Protein AF-A0A7V5PMQ4-F1 (afdb_monomer_lite)

Radius of gyration: 27.02 Å; chains: 1; bounding box: 44×79×85 Å

Organism: Caldithrix abyssi (NCBI:txid187145)

Secondary structure (DSSP, 8-state):
-------------------------B---HHHHHHTS---HHHHSTTTTT---TTS--SPPHHHHTTTS-TTTS-HHHHBS-TTS---PPP--SS-TT--HHHHHHTT--HHHHSTTGGG-SSSSTT--PPPHHHHHTTPPPPSSHHHHTTTS-TTS--S-TT--TTHHHHHHHHHHH-HHHHHTTS-HHHHHHHHSSS-SS-SS--TTHHHHHHHHHHHT-S-GGGT---

pLDDT: mean 77.08, std 16.03, range [37.25, 95.69]

Structure (mmCIF, N/CA/C/O backbone):
data_AF-A0A7V5PMQ4-F1
#
_entry.id   AF-A0A7V5PMQ4-F1
#
loop_
_atom_site.group_PDB
_atom_site.id
_atom_site.type_symbol
_atom_site.label_atom_id
_atom_site.label_alt_id
_atom_site.label_comp_id
_atom_site.label_asym_id
_atom_site.label_entity_id
_atom_site.label_seq_id
_atom_site.pdbx_PDB_ins_code
_atom_site.Cartn_x
_atom_site.Cartn_y
_atom_site.Cartn_z
_atom_site.occupancy
_atom_site.B_iso_or_equiv
_atom_site.auth_seq_id
_atom_site.auth_comp_id
_atom_site.auth_asym_id
_atom_site.auth_atom_id
_atom_site.pdbx_PDB_model_num
ATOM 1 N N . MET A 1 1 ? -20.920 -66.724 -26.598 1.00 39.22 1 MET A N 1
ATOM 2 C CA . MET A 1 1 ? -19.820 -65.800 -26.956 1.00 39.22 1 MET A CA 1
ATOM 3 C C . MET A 1 1 ? -20.157 -64.438 -26.374 1.00 39.22 1 MET A C 1
ATOM 5 O O . MET A 1 1 ? -21.309 -64.042 -26.438 1.00 39.22 1 MET A O 1
ATOM 9 N N . LYS A 1 2 ? -19.192 -63.836 -25.676 1.00 38.94 2 LYS A N 1
ATOM 10 C CA . LYS A 1 2 ? -19.349 -62.711 -24.744 1.00 38.94 2 LYS A CA 1
ATOM 11 C C . LYS A 1 2 ? -19.496 -61.387 -25.505 1.00 38.94 2 LYS A C 1
ATOM 13 O O . LYS A 1 2 ? -18.645 -61.100 -26.338 1.00 38.94 2 LYS A O 1
ATOM 18 N N . THR A 1 3 ? -20.481 -60.563 -25.164 1.00 37.25 3 THR A N 1
ATOM 19 C CA . THR A 1 3 ? -20.485 -59.128 -25.497 1.00 37.25 3 THR A CA 1
ATOM 20 C C . THR A 1 3 ? -20.607 -58.348 -24.198 1.00 37.25 3 THR A C 1
ATOM 22 O O . THR A 1 3 ? -21.656 -58.322 -23.560 1.00 37.25 3 THR A O 1
ATOM 25 N N . LEU A 1 4 ? -19.468 -57.812 -23.770 1.00 40.16 4 LEU A N 1
ATOM 26 C CA . LEU A 1 4 ? -19.279 -56.997 -22.580 1.00 40.16 4 LEU A CA 1
ATOM 27 C C . LEU A 1 4 ? -19.671 -55.559 -22.959 1.00 40.16 4 LEU A C 1
ATOM 29 O O . LEU A 1 4 ? -18.959 -54.921 -23.732 1.00 40.16 4 LEU A O 1
ATOM 33 N N . SER A 1 5 ? -20.815 -55.069 -22.481 1.00 39.09 5 SER A N 1
ATOM 34 C CA . SER A 1 5 ? -21.189 -53.657 -22.630 1.00 39.09 5 SER A CA 1
ATOM 35 C C . SER A 1 5 ? -20.330 -52.817 -21.690 1.00 39.09 5 SER A C 1
ATOM 37 O O . SER A 1 5 ? -20.457 -52.910 -20.470 1.00 39.09 5 SER A O 1
ATOM 39 N N . ILE A 1 6 ? -19.429 -52.024 -22.262 1.00 42.94 6 ILE A N 1
ATOM 40 C CA . ILE A 1 6 ? -18.572 -51.090 -21.536 1.00 42.94 6 ILE A CA 1
ATOM 41 C C . ILE A 1 6 ? -19.414 -49.847 -21.218 1.00 42.94 6 ILE A C 1
ATOM 43 O O . ILE A 1 6 ? -19.730 -49.063 -22.109 1.00 42.94 6 ILE A O 1
ATOM 47 N N . LEU A 1 7 ? -19.791 -49.677 -19.947 1.00 44.84 7 LEU A N 1
ATOM 48 C CA . LEU A 1 7 ? -20.212 -48.383 -19.409 1.00 44.84 7 LEU A CA 1
ATOM 49 C C . LEU A 1 7 ? -18.974 -47.478 -19.334 1.00 44.84 7 LEU A C 1
ATOM 51 O O . LEU A 1 7 ? -18.172 -47.597 -18.411 1.00 44.84 7 LEU A O 1
ATOM 55 N N . THR A 1 8 ? -18.813 -46.556 -20.278 1.00 42.50 8 THR A N 1
ATOM 56 C CA . THR A 1 8 ? -17.930 -45.398 -20.094 1.00 42.50 8 THR A CA 1
ATOM 57 C C . THR A 1 8 ? -18.719 -44.309 -19.376 1.00 42.50 8 THR A C 1
ATOM 59 O O . THR A 1 8 ? -19.412 -43.511 -20.005 1.00 42.50 8 THR A O 1
ATOM 62 N N . ALA A 1 9 ? -18.655 -44.302 -18.044 1.00 44.12 9 ALA A N 1
ATOM 63 C CA . ALA A 1 9 ? -19.096 -43.164 -17.250 1.00 44.12 9 ALA A CA 1
ATOM 64 C C . ALA A 1 9 ? -18.122 -42.001 -17.500 1.00 44.12 9 ALA A C 1
ATOM 66 O O . ALA A 1 9 ? -16.983 -42.027 -17.035 1.00 44.12 9 ALA A O 1
ATOM 67 N N . LEU A 1 10 ? -18.555 -41.007 -18.279 1.00 42.50 10 LEU A N 1
ATOM 68 C CA . LEU A 1 10 ? -17.859 -39.731 -18.422 1.00 42.50 10 LEU A CA 1
ATOM 69 C C . LEU A 1 10 ? -17.947 -38.998 -17.073 1.00 42.50 10 LEU A C 1
ATOM 71 O O . LEU A 1 10 ? -18.935 -38.330 -16.776 1.00 42.50 10 LEU A O 1
ATOM 75 N N . PHE A 1 11 ? -16.931 -39.153 -16.228 1.00 44.25 11 PHE A N 1
ATOM 76 C CA . PHE A 1 11 ? -16.740 -38.291 -15.065 1.00 44.25 11 PHE A CA 1
ATOM 77 C C . PHE A 1 11 ? -16.210 -36.946 -15.573 1.00 44.25 11 PHE A C 1
ATOM 79 O O . PHE A 1 11 ? -15.007 -36.736 -15.698 1.00 44.25 11 PHE A O 1
ATOM 86 N N . VA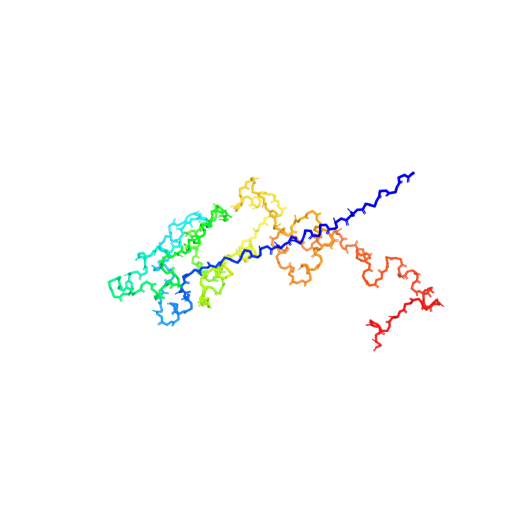L A 1 12 ? -17.121 -36.039 -15.928 1.00 43.12 12 VAL A N 1
ATOM 87 C CA . VAL A 1 12 ? -16.786 -34.626 -16.127 1.00 43.12 12 VAL A CA 1
ATOM 88 C C . VAL A 1 12 ? -16.574 -34.041 -14.736 1.00 43.12 12 VAL A C 1
ATOM 90 O O . VAL A 1 12 ? -17.515 -33.608 -14.073 1.00 43.12 12 VAL A O 1
ATOM 93 N N . THR A 1 13 ? -15.337 -34.088 -14.249 1.00 48.97 13 THR A N 1
ATOM 94 C CA . THR A 1 13 ? -14.935 -33.329 -13.067 1.00 48.97 13 THR A CA 1
ATOM 95 C C . THR A 1 13 ? -14.924 -31.857 -13.453 1.00 48.97 13 THR A C 1
ATOM 97 O O . THR A 1 13 ? -13.938 -31.347 -13.982 1.00 48.97 13 THR A O 1
ATOM 100 N N . VAL A 1 14 ? -16.049 -31.181 -13.232 1.00 47.12 14 VAL A N 1
ATOM 101 C CA . VAL A 1 14 ? -16.105 -29.722 -13.218 1.00 47.12 14 VAL A CA 1
ATOM 102 C C . VAL A 1 14 ? -15.235 -29.277 -12.044 1.00 47.12 14 VAL A C 1
ATOM 104 O O . VAL A 1 14 ? -15.649 -29.361 -10.890 1.00 47.12 14 VAL A O 1
ATOM 107 N N . LEU A 1 15 ? -14.000 -28.860 -12.331 1.00 45.78 15 LEU A N 1
ATOM 108 C CA . LEU A 1 15 ? -13.212 -28.055 -11.404 1.00 45.78 15 LEU A CA 1
ATOM 109 C C . LEU A 1 15 ? -13.955 -26.725 -11.250 1.00 45.78 15 LEU A C 1
ATOM 111 O O . LEU A 1 15 ? -13.802 -25.810 -12.055 1.00 45.78 15 LEU A O 1
ATOM 115 N N . LEU A 1 16 ? -14.814 -26.647 -10.235 1.00 42.53 16 LEU A N 1
ATOM 116 C CA . LEU A 1 16 ? -15.275 -25.379 -9.691 1.00 42.53 16 LEU A CA 1
ATOM 117 C C . LEU A 1 16 ? -14.021 -24.658 -9.199 1.00 42.53 16 LEU A C 1
ATOM 119 O O . LEU A 1 16 ? -13.483 -24.995 -8.146 1.00 42.53 16 LEU A O 1
ATOM 123 N N . ALA A 1 17 ? -13.531 -23.707 -9.991 1.00 43.16 17 ALA A N 1
ATOM 124 C CA . ALA A 1 17 ? -12.614 -22.697 -9.500 1.00 43.16 17 ALA A CA 1
ATOM 125 C C . ALA A 1 17 ? -13.353 -21.969 -8.374 1.00 43.16 17 ALA A C 1
ATOM 127 O O . ALA A 1 17 ? -14.242 -21.152 -8.611 1.00 43.16 17 ALA A O 1
ATOM 128 N N . THR A 1 18 ? -13.066 -22.352 -7.135 1.00 39.81 18 THR A N 1
ATOM 129 C CA . THR A 1 18 ? -13.523 -21.625 -5.963 1.00 39.81 18 THR A CA 1
ATOM 130 C C . THR A 1 18 ? -12.880 -20.252 -6.043 1.00 39.81 18 THR A C 1
ATOM 132 O O . THR A 1 18 ? -11.688 -20.111 -5.780 1.00 39.81 18 THR A O 1
ATOM 135 N N . ASN A 1 19 ? -13.659 -19.252 -6.458 1.00 42.41 19 ASN A N 1
ATOM 136 C CA . ASN A 1 19 ? -13.326 -17.855 -6.232 1.00 42.41 19 ASN A CA 1
ATOM 137 C C . ASN A 1 19 ? -13.183 -17.686 -4.719 1.00 42.41 19 ASN A C 1
ATOM 139 O O . ASN A 1 19 ? -14.181 -17.616 -4.001 1.00 42.41 19 ASN A O 1
ATOM 143 N N . ILE A 1 20 ? -11.944 -17.698 -4.227 1.00 47.09 20 ILE A N 1
ATOM 144 C CA . ILE A 1 20 ? -11.633 -17.343 -2.847 1.00 47.09 20 ILE A CA 1
ATOM 145 C C . ILE A 1 20 ? -11.822 -15.831 -2.770 1.00 47.09 20 ILE A C 1
ATOM 147 O O . ILE A 1 20 ? -10.900 -15.048 -2.978 1.00 47.09 20 ILE A O 1
ATOM 151 N N . GLN A 1 21 ? -13.066 -15.417 -2.561 1.00 51.44 21 GLN A N 1
ATOM 152 C CA . GLN A 1 21 ? -13.375 -14.046 -2.216 1.00 51.44 21 GLN A CA 1
ATOM 153 C C . GLN A 1 21 ? -12.984 -13.875 -0.750 1.00 51.44 21 GLN A C 1
ATOM 155 O O . GLN A 1 21 ? -13.594 -14.490 0.124 1.00 51.44 21 GLN A O 1
ATOM 160 N N . TRP A 1 22 ? -11.952 -13.075 -0.488 1.00 56.00 22 TRP A N 1
ATOM 161 C CA . TRP A 1 22 ?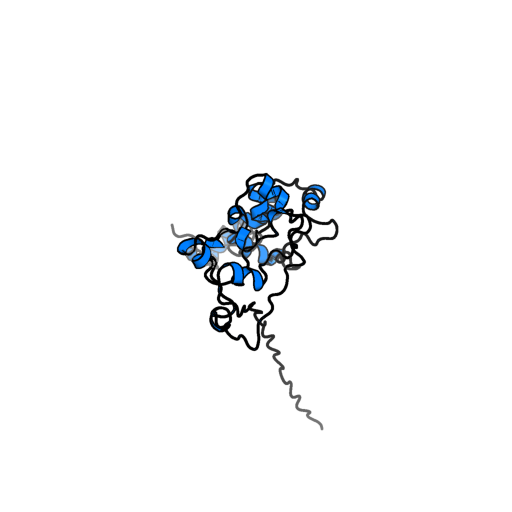 -11.569 -12.663 0.860 1.00 56.00 22 TRP A CA 1
ATOM 162 C C . TRP A 1 22 ? -12.731 -11.886 1.484 1.00 56.00 22 TRP A C 1
ATOM 164 O O . TRP A 1 22 ? -12.878 -10.682 1.279 1.00 56.00 22 TRP A O 1
ATOM 174 N N . LYS A 1 23 ? -13.627 -12.594 2.173 1.00 66.44 23 LYS A N 1
ATOM 175 C CA . LYS A 1 23 ? -14.782 -11.988 2.825 1.00 66.44 23 LYS A CA 1
ATOM 176 C C . LYS A 1 23 ? -14.359 -11.554 4.223 1.00 66.44 23 LYS A C 1
ATOM 178 O O . LYS A 1 23 ? -14.233 -12.395 5.102 1.00 66.44 23 LYS A O 1
ATOM 183 N N . SER A 1 24 ? -14.141 -10.257 4.411 1.00 77.12 24 SER A N 1
ATOM 184 C CA . SER A 1 24 ? -14.082 -9.678 5.753 1.00 77.12 24 SER A CA 1
ATOM 185 C C . SER A 1 24 ? -15.488 -9.656 6.359 1.00 77.12 24 SER A C 1
ATOM 187 O O . SER A 1 24 ? -16.464 -9.403 5.648 1.00 77.12 24 SER A O 1
ATOM 189 N N . ASP A 1 25 ? -15.593 -9.936 7.653 1.00 86.44 25 ASP A N 1
ATOM 190 C CA . ASP A 1 25 ? -16.794 -9.712 8.462 1.00 86.44 25 ASP A CA 1
ATOM 191 C C . ASP A 1 25 ? -16.821 -8.306 9.089 1.00 86.44 25 ASP A C 1
ATOM 193 O O . ASP A 1 25 ? -17.835 -7.922 9.672 1.00 86.44 25 ASP A O 1
ATOM 197 N N . LEU A 1 26 ? -15.725 -7.547 8.974 1.00 88.94 26 LEU A N 1
ATOM 198 C CA . LEU A 1 26 ? -15.567 -6.229 9.566 1.00 88.94 26 LEU A CA 1
ATOM 199 C C . LEU A 1 26 ? -16.302 -5.171 8.731 1.00 88.94 26 LEU A C 1
ATOM 201 O O . LEU A 1 26 ? -16.017 -4.935 7.554 1.00 88.94 26 LEU A O 1
ATOM 205 N N . LYS A 1 27 ? -17.236 -4.484 9.377 1.00 91.00 27 LYS A N 1
ATOM 206 C CA . LYS A 1 27 ? -17.996 -3.339 8.880 1.00 91.00 27 LYS A CA 1
ATOM 207 C C . LYS A 1 27 ? -17.189 -2.061 9.095 1.00 91.00 27 LYS A C 1
ATOM 209 O O . LYS A 1 27 ? -17.506 -1.247 9.954 1.00 91.00 27 LYS A O 1
ATOM 214 N N . PHE A 1 28 ? -16.143 -1.889 8.297 1.00 91.44 28 PHE A N 1
ATOM 215 C CA . PHE A 1 28 ? -15.315 -0.685 8.324 1.00 91.44 28 PHE A CA 1
ATOM 216 C C . PHE A 1 28 ? -15.286 0.007 6.959 1.00 91.44 28 PHE A C 1
ATOM 218 O O . PHE A 1 28 ? -15.059 -0.642 5.936 1.00 91.44 28 PHE A O 1
ATOM 225 N N . SER A 1 29 ? -15.474 1.330 6.968 1.00 93.06 29 SER A N 1
ATOM 226 C CA . SER A 1 29 ? -15.377 2.210 5.798 1.00 93.06 29 SER A CA 1
ATOM 227 C C . SER A 1 29 ? -14.258 3.226 6.021 1.00 93.06 29 SER A C 1
ATOM 229 O O . SER A 1 29 ? -14.374 4.082 6.899 1.00 93.06 29 SER A O 1
ATOM 231 N N . HIS A 1 30 ? -13.192 3.152 5.218 1.00 93.44 30 HIS A N 1
ATOM 232 C CA . HIS A 1 30 ? -12.148 4.184 5.204 1.00 93.44 30 HIS A CA 1
ATOM 233 C C . HIS A 1 30 ? -12.736 5.528 4.783 1.00 93.44 30 HIS A C 1
ATOM 235 O O . HIS A 1 30 ? -12.391 6.556 5.351 1.00 93.44 30 HIS A O 1
ATOM 241 N N . LYS A 1 31 ? -13.675 5.505 3.833 1.00 94.19 31 LYS A N 1
ATOM 242 C CA . LYS A 1 31 ? -14.356 6.701 3.346 1.00 94.19 31 LYS A CA 1
ATOM 243 C C . LYS A 1 31 ? -15.057 7.471 4.461 1.00 94.19 31 LYS A C 1
ATOM 245 O O . LYS A 1 31 ? -14.875 8.675 4.573 1.00 94.19 31 LYS A O 1
ATOM 250 N N . PHE A 1 32 ? -15.828 6.781 5.301 1.00 95.31 32 PHE A N 1
ATOM 251 C CA . PHE A 1 32 ? -16.525 7.416 6.420 1.00 95.31 32 PHE A CA 1
ATOM 252 C C . PHE A 1 32 ? -15.541 8.006 7.438 1.00 95.31 32 PHE A C 1
ATOM 254 O O . PHE A 1 32 ? -15.671 9.166 7.821 1.00 95.31 32 PHE A O 1
ATOM 261 N N . HIS A 1 33 ? -14.528 7.231 7.836 1.00 95.00 33 HIS A N 1
ATOM 262 C CA . HIS A 1 33 ? -13.565 7.676 8.845 1.00 95.00 33 HIS A CA 1
ATOM 263 C C . HIS A 1 33 ? -12.674 8.818 8.345 1.00 95.00 33 HIS A C 1
ATOM 265 O O . HIS A 1 33 ? -12.295 9.677 9.129 1.00 95.00 33 HIS A O 1
ATOM 271 N N . GLN A 1 34 ? -12.390 8.880 7.046 1.00 93.31 34 GLN A N 1
ATOM 272 C CA . GLN A 1 34 ? -11.578 9.949 6.476 1.00 93.31 34 GLN A CA 1
ATOM 273 C C . GLN A 1 34 ? -12.395 11.216 6.170 1.00 93.31 34 GLN A C 1
ATOM 275 O O . GLN A 1 34 ? -11.890 12.313 6.379 1.00 93.31 34 GLN A O 1
ATOM 280 N N . GLN A 1 35 ? -13.641 11.091 5.694 1.00 94.12 35 GLN A N 1
ATOM 281 C CA . GLN A 1 35 ? -14.425 12.236 5.194 1.00 94.12 35 GLN A CA 1
ATOM 282 C C . GLN A 1 35 ? -15.373 12.838 6.231 1.00 94.12 35 GLN A C 1
ATOM 284 O O . GLN A 1 35 ? -15.601 14.042 6.206 1.00 94.12 35 GLN A O 1
ATOM 289 N N . GLU A 1 36 ? -15.947 12.013 7.108 1.00 95.69 36 GLU A N 1
ATOM 290 C CA . GLU A 1 36 ? -16.957 12.456 8.080 1.00 95.69 36 GLU A CA 1
ATOM 291 C C . GLU A 1 36 ? -16.373 12.584 9.490 1.00 95.69 36 GLU A C 1
ATOM 293 O O . GLU A 1 36 ? -16.767 13.470 10.246 1.00 95.69 36 GLU A O 1
ATOM 298 N N . VAL A 1 37 ? -15.441 11.694 9.850 1.00 94.75 37 VAL A N 1
ATOM 299 C CA . VAL A 1 37 ? -14.749 11.717 11.154 1.00 94.75 37 VAL A CA 1
ATOM 300 C C . VAL A 1 37 ? -13.447 12.523 11.092 1.00 94.75 37 VAL A C 1
ATOM 302 O O . VAL A 1 37 ? -12.974 12.971 12.130 1.00 94.75 37 VAL A O 1
ATOM 305 N N . GLU A 1 38 ? -12.900 12.745 9.890 1.00 95.06 38 GLU A N 1
ATOM 306 C CA . GLU A 1 38 ? -11.621 13.441 9.664 1.00 95.06 38 GLU A CA 1
ATOM 307 C C . GLU A 1 38 ? -10.434 12.778 10.395 1.00 95.06 38 GLU A C 1
ATOM 309 O O . GLU A 1 38 ? -9.491 13.450 10.806 1.00 95.06 38 GLU A O 1
ATOM 314 N N . ALA A 1 39 ? -10.476 11.450 10.559 1.00 94.25 39 ALA A N 1
ATOM 315 C CA . ALA A 1 39 ? -9.410 10.689 11.203 1.00 94.25 39 ALA A CA 1
ATOM 316 C C . ALA A 1 39 ? -8.160 10.619 10.314 1.00 94.25 39 ALA A C 1
ATOM 318 O O . ALA A 1 39 ? -8.232 10.312 9.116 1.00 94.25 39 ALA A O 1
ATOM 319 N N . GLU A 1 40 ? -6.994 10.838 10.918 1.00 93.62 40 GLU A N 1
ATOM 320 C CA . GLU A 1 40 ? -5.714 10.730 10.225 1.00 93.62 40 GLU A CA 1
ATOM 321 C C . GLU A 1 40 ? -5.302 9.263 10.031 1.00 93.62 40 GLU A C 1
ATOM 323 O O . GLU A 1 40 ? -5.547 8.389 10.865 1.00 93.62 40 GLU A O 1
ATOM 328 N N . CYS A 1 41 ? -4.590 8.971 8.938 1.00 92.94 41 CYS A N 1
ATOM 329 C CA . CYS A 1 41 ? -4.192 7.596 8.600 1.00 92.94 41 CYS A CA 1
ATOM 330 C C . CYS A 1 41 ? -3.370 6.933 9.724 1.00 92.94 41 CYS A C 1
ATOM 332 O O . CYS A 1 41 ? -3.514 5.741 10.004 1.00 92.94 41 CYS A O 1
ATOM 334 N N . THR A 1 42 ? -2.501 7.712 10.371 1.00 92.69 42 THR A N 1
ATOM 335 C CA . THR A 1 42 ? -1.577 7.264 11.422 1.00 92.69 42 THR A CA 1
ATOM 336 C C . THR A 1 42 ? -2.244 7.058 12.777 1.00 92.69 42 THR A C 1
ATOM 338 O O . THR A 1 42 ? -1.650 6.405 13.632 1.00 92.69 42 THR A O 1
ATOM 341 N N . GLU A 1 43 ? -3.465 7.556 12.986 1.00 93.81 43 GLU A N 1
ATOM 342 C CA . GLU A 1 43 ? -4.224 7.293 14.215 1.00 93.81 43 GLU A CA 1
ATOM 343 C C . GLU A 1 43 ? -4.600 5.815 14.319 1.00 93.81 43 GLU A C 1
ATOM 345 O O . GLU A 1 43 ? -4.558 5.231 15.402 1.00 93.81 43 GLU A O 1
ATOM 350 N N . CYS A 1 44 ? -4.901 5.195 13.173 1.00 92.94 44 CYS A N 1
ATOM 351 C CA . CYS A 1 44 ? -5.174 3.766 13.081 1.00 92.94 44 CYS A CA 1
ATOM 352 C C . CYS A 1 44 ? -3.903 2.959 12.756 1.00 92.94 44 CYS A C 1
ATOM 354 O O . CYS A 1 44 ? -3.604 1.958 13.406 1.00 92.94 44 CYS A O 1
ATOM 356 N N . HIS A 1 45 ? -3.112 3.409 11.779 1.00 92.56 45 HIS A N 1
ATOM 357 C CA . HIS A 1 45 ? -1.901 2.722 11.315 1.00 92.56 45 HIS A CA 1
ATOM 358 C C . HIS A 1 45 ? -0.640 3.190 12.060 1.00 92.56 45 HIS A C 1
ATOM 360 O O . HIS A 1 45 ? 0.347 3.610 11.455 1.00 92.56 45 HIS A O 1
ATOM 366 N N . ALA A 1 46 ? -0.668 3.115 13.392 1.00 87.81 46 ALA A N 1
ATOM 367 C CA . ALA A 1 46 ? 0.308 3.769 14.269 1.00 87.81 46 ALA A CA 1
ATOM 368 C C . ALA A 1 46 ? 1.779 3.349 14.059 1.00 87.81 46 ALA A C 1
ATOM 370 O O . ALA A 1 46 ? 2.680 4.128 14.344 1.00 87.81 46 ALA A O 1
ATOM 371 N N . GLY A 1 47 ? 2.053 2.139 13.557 1.00 88.94 47 GLY A N 1
ATOM 372 C CA . GLY A 1 47 ? 3.425 1.645 13.353 1.00 88.94 47 GLY A CA 1
ATOM 373 C C . GLY A 1 47 ? 4.110 2.116 12.061 1.00 88.94 47 GLY A C 1
ATOM 374 O O . GLY A 1 47 ? 5.256 1.742 11.799 1.00 88.94 47 GLY A O 1
ATOM 375 N N . VAL A 1 48 ? 3.417 2.877 11.208 1.00 92.75 48 VAL A N 1
ATOM 376 C CA . VAL A 1 48 ? 3.876 3.161 9.837 1.00 92.75 48 VAL A CA 1
ATOM 377 C C . VAL A 1 48 ? 5.136 4.034 9.780 1.00 92.75 48 VAL A C 1
ATOM 379 O O . VAL A 1 48 ? 5.996 3.838 8.922 1.00 92.75 48 VAL A O 1
ATOM 382 N N . ASP A 1 49 ? 5.301 4.953 10.727 1.00 91.00 49 ASP A N 1
ATOM 383 C CA . ASP A 1 49 ? 6.419 5.900 10.801 1.00 91.00 49 ASP A CA 1
ATOM 384 C C . ASP A 1 49 ? 7.756 5.239 11.183 1.00 91.00 49 ASP A C 1
ATOM 386 O O . ASP A 1 49 ? 8.839 5.740 10.867 1.00 91.00 49 ASP A O 1
ATOM 390 N N . THR A 1 50 ? 7.693 4.082 11.836 1.00 93.12 50 THR A N 1
ATOM 391 C CA . THR A 1 50 ? 8.855 3.307 12.279 1.00 93.12 50 THR A CA 1
ATOM 392 C C . THR A 1 50 ? 9.108 2.072 11.420 1.00 93.12 50 THR A C 1
ATOM 394 O O . THR A 1 50 ? 10.222 1.535 11.455 1.00 93.12 50 THR A O 1
ATOM 397 N N . SER A 1 51 ? 8.133 1.671 10.601 1.00 93.81 51 SER A N 1
ATOM 398 C CA . SER A 1 51 ? 8.204 0.497 9.734 1.00 93.81 51 SER A CA 1
ATOM 399 C C . SER A 1 51 ? 9.323 0.573 8.695 1.00 93.81 51 SER A C 1
ATOM 401 O O . SER A 1 51 ? 9.549 1.575 7.998 1.00 93.81 51 SER A O 1
ATOM 403 N N . ARG A 1 52 ? 10.040 -0.544 8.574 1.00 92.00 52 ARG A N 1
ATOM 404 C CA . ARG A 1 52 ? 11.172 -0.706 7.652 1.00 92.00 52 ARG A CA 1
ATOM 405 C C . ARG A 1 52 ? 10.973 -1.821 6.637 1.00 92.00 52 ARG A C 1
ATOM 407 O O . ARG A 1 52 ? 11.871 -1.999 5.820 1.00 92.00 52 ARG A O 1
ATOM 414 N N . LEU A 1 53 ? 9.842 -2.523 6.693 1.00 88.44 53 LEU A N 1
ATOM 415 C CA . LEU A 1 53 ? 9.486 -3.599 5.776 1.00 88.44 53 LEU A CA 1
ATOM 416 C C . LEU A 1 53 ? 8.080 -3.350 5.212 1.00 88.44 53 LEU A C 1
ATOM 418 O O . LEU A 1 53 ? 7.178 -2.924 5.933 1.00 88.44 53 LEU A O 1
ATOM 422 N N . GLY A 1 54 ? 7.872 -3.658 3.929 1.00 85.94 54 GLY A N 1
ATOM 423 C CA . GLY A 1 54 ? 6.546 -3.617 3.300 1.00 85.94 54 GLY A CA 1
ATOM 424 C C . GLY A 1 54 ? 5.602 -4.706 3.817 1.00 85.94 54 GLY A C 1
ATOM 425 O O . GLY A 1 54 ? 4.395 -4.605 3.633 1.00 85.94 54 GLY A O 1
ATOM 426 N N . SER A 1 55 ? 6.157 -5.715 4.489 1.00 83.88 55 SER A N 1
ATOM 427 C CA . SER A 1 55 ? 5.455 -6.844 5.098 1.00 83.88 55 SER A CA 1
ATOM 428 C C . SER A 1 55 ? 5.252 -6.698 6.612 1.00 83.88 55 SER A C 1
ATOM 430 O O . SER A 1 55 ? 4.879 -7.673 7.266 1.00 83.88 55 SER A O 1
ATOM 432 N N . ASP A 1 56 ? 5.584 -5.542 7.201 1.00 88.88 56 ASP A N 1
ATOM 433 C CA . ASP A 1 56 ? 5.284 -5.286 8.613 1.00 88.88 56 ASP A CA 1
ATOM 434 C C . ASP A 1 56 ? 3.758 -5.315 8.827 1.00 88.88 56 ASP A C 1
ATOM 436 O O . ASP A 1 56 ? 2.987 -4.838 7.992 1.00 88.88 56 ASP A O 1
ATOM 440 N N . ASP A 1 57 ? 3.311 -5.867 9.958 1.00 87.19 57 ASP A N 1
ATOM 441 C CA . ASP A 1 57 ? 1.892 -5.861 10.324 1.00 87.19 57 ASP A CA 1
ATOM 442 C C . ASP A 1 57 ? 1.516 -4.483 10.879 1.00 87.19 57 ASP A C 1
ATOM 444 O O . ASP A 1 57 ? 1.716 -4.192 12.058 1.00 87.19 57 ASP A O 1
ATOM 448 N N . LEU A 1 58 ? 1.053 -3.611 9.984 1.00 89.50 58 LEU A N 1
ATOM 449 C CA . LEU A 1 58 ? 0.678 -2.227 10.285 1.00 89.50 58 LEU A CA 1
ATOM 450 C C . LEU A 1 58 ? -0.834 -2.020 10.327 1.00 89.50 58 LEU A C 1
ATOM 452 O O . LEU A 1 58 ? -1.301 -0.880 10.333 1.00 89.50 58 LEU A O 1
ATOM 456 N N . LEU A 1 59 ? -1.610 -3.102 10.309 1.00 88.94 59 LEU A N 1
ATOM 457 C CA . LEU A 1 59 ? -3.056 -3.019 10.444 1.00 88.94 59 LEU A CA 1
ATOM 458 C C . LEU A 1 59 ? -3.425 -2.718 11.908 1.00 88.94 59 LEU A C 1
ATOM 460 O O . LEU A 1 59 ? -2.755 -3.217 12.817 1.00 88.94 59 LEU A O 1
ATOM 464 N N . PRO A 1 60 ? -4.464 -1.900 12.154 1.00 89.81 60 PRO A N 1
ATOM 465 C CA . PRO A 1 60 ? -4.903 -1.592 13.508 1.00 89.81 60 PRO A CA 1
ATOM 466 C C . PRO A 1 60 ? -5.367 -2.860 14.226 1.00 89.81 60 PRO A C 1
ATOM 468 O O . PRO A 1 60 ? -6.013 -3.731 13.637 1.00 89.81 60 PRO A O 1
ATOM 471 N N . ALA A 1 61 ? -5.061 -2.935 15.517 1.00 89.75 61 ALA A N 1
ATOM 472 C CA . ALA A 1 61 ? -5.668 -3.918 16.399 1.00 89.75 61 ALA A CA 1
ATOM 473 C C . ALA A 1 61 ? -7.070 -3.443 16.818 1.00 89.75 61 ALA A C 1
ATOM 475 O O . ALA A 1 61 ? -7.427 -2.279 16.624 1.00 89.75 61 ALA A O 1
ATOM 476 N N . MET A 1 62 ? -7.869 -4.329 17.414 1.00 89.06 62 MET A N 1
ATOM 477 C CA . MET A 1 62 ? -9.222 -3.987 17.876 1.00 89.06 62 MET A CA 1
ATOM 478 C C . MET A 1 62 ? -9.197 -2.842 18.897 1.00 89.06 62 MET A C 1
ATOM 480 O O . MET A 1 62 ? -10.041 -1.953 18.871 1.00 89.06 62 MET A O 1
ATOM 484 N N . GLU A 1 63 ? -8.174 -2.820 19.747 1.00 91.81 63 GLU A N 1
ATOM 485 C CA . GLU A 1 63 ? -7.966 -1.805 20.774 1.00 91.81 63 GLU A CA 1
ATOM 486 C C . GLU A 1 63 ? -7.803 -0.400 20.179 1.00 91.81 63 GLU A C 1
ATOM 488 O O . GLU A 1 63 ? -8.161 0.587 20.814 1.00 91.81 63 GLU A O 1
ATOM 493 N N . THR A 1 64 ? -7.311 -0.292 18.940 1.00 93.06 64 THR A N 1
ATOM 494 C CA . THR A 1 64 ? -7.184 0.988 18.237 1.00 93.06 64 THR A CA 1
ATOM 495 C C . THR A 1 64 ? -8.548 1.613 17.951 1.00 93.06 64 THR A C 1
ATOM 497 O O . THR A 1 64 ? -8.681 2.834 18.005 1.00 93.06 64 THR A O 1
ATOM 500 N N . CYS A 1 65 ? -9.578 0.797 17.702 1.00 92.56 65 CYS A N 1
ATOM 501 C CA . CYS A 1 65 ? -10.944 1.275 17.497 1.00 92.56 65 CYS A CA 1
ATOM 502 C C . CYS A 1 65 ? -11.486 1.960 18.760 1.00 92.56 65 CYS A C 1
ATOM 504 O O . CYS A 1 65 ? -12.209 2.955 18.668 1.00 92.56 65 CYS A O 1
ATOM 506 N N . TYR A 1 66 ? -11.086 1.476 19.940 1.00 93.19 66 TYR A N 1
ATOM 507 C CA . TYR A 1 66 ? -11.564 2.002 21.217 1.00 93.19 66 TYR A CA 1
ATOM 508 C C . TYR A 1 66 ? -10.948 3.342 21.631 1.00 93.19 66 TYR A C 1
ATOM 510 O O . TYR A 1 66 ? -11.367 3.948 22.613 1.00 93.19 66 TYR A O 1
ATOM 518 N N . ASN A 1 67 ? -10.000 3.869 20.852 1.00 91.94 67 ASN A N 1
ATOM 519 C CA . ASN A 1 67 ? -9.546 5.249 21.030 1.00 91.94 67 ASN A CA 1
ATOM 520 C C . ASN A 1 67 ? -10.672 6.267 20.766 1.00 91.94 67 ASN A C 1
ATOM 522 O O . ASN A 1 67 ? -10.604 7.394 21.257 1.00 91.94 67 ASN A O 1
ATOM 526 N N . CYS A 1 68 ? -11.695 5.875 19.996 1.00 93.06 68 CYS A N 1
ATOM 527 C CA . CYS A 1 68 ? -12.862 6.705 19.692 1.00 93.06 68 CYS A CA 1
ATOM 528 C C . CYS A 1 68 ? -14.200 6.011 19.986 1.00 93.06 68 CYS A C 1
ATOM 530 O O . CYS A 1 68 ? -15.173 6.693 20.299 1.00 93.06 68 CYS A O 1
ATOM 532 N N . HIS A 1 69 ? -14.269 4.682 19.885 1.00 92.56 69 HIS A N 1
ATOM 533 C CA . HIS A 1 69 ? -15.461 3.906 20.225 1.00 92.56 69 HIS A CA 1
ATOM 534 C C . HIS A 1 69 ? -15.423 3.461 21.688 1.00 92.56 69 HIS A C 1
ATOM 536 O O . HIS A 1 69 ? -14.418 2.940 22.152 1.00 92.56 69 HIS A O 1
ATOM 542 N N . ASP A 1 70 ? -16.515 3.626 22.424 1.00 93.19 70 ASP A N 1
ATOM 543 C CA . ASP A 1 70 ? -16.570 3.164 23.811 1.00 93.19 70 ASP A CA 1
ATOM 544 C C . ASP A 1 70 ? -16.780 1.640 23.850 1.00 93.19 70 ASP A C 1
ATOM 546 O O . ASP A 1 70 ? -17.761 1.143 23.297 1.00 93.19 70 ASP A O 1
ATOM 550 N N . GLU A 1 71 ? -15.851 0.898 24.457 1.00 90.12 71 GLU A N 1
ATOM 551 C CA . GLU A 1 71 ? -15.895 -0.571 24.544 1.00 90.12 71 GLU A CA 1
ATOM 552 C C . GLU A 1 71 ? -17.109 -1.081 25.337 1.00 90.12 71 GLU A C 1
ATOM 554 O O . GLU A 1 71 ? -17.659 -2.133 25.014 1.00 90.12 71 GLU A O 1
ATOM 559 N N . GLU A 1 72 ? -17.548 -0.346 26.360 1.00 89.00 72 GLU A N 1
ATOM 560 C CA . GLU A 1 72 ? -18.665 -0.750 27.215 1.00 89.00 72 GLU A CA 1
ATOM 561 C C . GLU A 1 72 ? -20.021 -0.409 26.581 1.00 89.00 72 GLU A C 1
ATOM 563 O O . GLU A 1 72 ? -21.004 -1.119 26.810 1.00 89.00 72 GLU A O 1
ATOM 568 N N . GLU A 1 73 ? -20.088 0.657 25.776 1.00 90.44 73 GLU A N 1
ATOM 569 C CA . GLU A 1 73 ? -21.328 1.097 25.119 1.00 90.44 73 GLU A CA 1
ATOM 570 C C . GLU A 1 73 ? -21.506 0.554 23.690 1.00 90.44 73 GLU A C 1
ATOM 572 O O . GLU A 1 73 ? -22.631 0.512 23.177 1.00 90.44 73 GLU A O 1
ATOM 577 N N . THR A 1 74 ? -20.426 0.146 23.019 1.00 90.19 74 THR A N 1
ATOM 578 C CA . THR A 1 74 ? -20.472 -0.275 21.612 1.00 90.19 74 THR A CA 1
ATOM 579 C C . THR A 1 74 ? -20.685 -1.779 21.486 1.00 90.19 74 THR A C 1
ATOM 581 O O . THR A 1 74 ? -19.785 -2.587 21.689 1.00 90.19 74 THR A O 1
ATOM 584 N N . GLU A 1 75 ? -21.877 -2.169 21.043 1.00 91.69 75 GLU A N 1
ATOM 585 C CA . GLU A 1 75 ? -22.188 -3.561 20.714 1.00 91.69 75 GLU A CA 1
ATOM 586 C C . GLU A 1 75 ? -21.290 -4.098 19.582 1.00 91.69 75 GLU A C 1
ATOM 588 O O . GLU A 1 75 ? -21.163 -3.471 18.526 1.00 91.69 75 GLU A O 1
ATOM 593 N N . CYS A 1 76 ? -20.764 -5.322 19.718 1.00 90.25 76 CYS A N 1
ATOM 594 C CA . CYS A 1 76 ? -19.878 -5.940 18.715 1.00 90.25 76 CYS A CA 1
ATOM 595 C C . CYS A 1 76 ? -20.492 -5.998 17.303 1.00 90.25 76 CYS A C 1
ATOM 597 O O . CYS A 1 76 ? -19.781 -5.994 16.298 1.00 90.25 76 CYS A O 1
ATOM 599 N N . THR A 1 77 ? -21.825 -6.039 17.208 1.00 92.12 77 THR A N 1
ATOM 600 C CA . THR A 1 77 ? -22.568 -6.069 15.935 1.00 92.12 77 THR A CA 1
ATOM 601 C C . THR A 1 77 ? -22.482 -4.768 15.131 1.00 92.12 77 THR A C 1
ATOM 603 O O . THR A 1 77 ? -22.800 -4.775 13.935 1.00 92.12 77 THR A O 1
ATOM 606 N N . VAL A 1 78 ? -22.033 -3.669 15.747 1.00 90.88 78 VAL A N 1
ATOM 607 C CA . VAL A 1 78 ? -21.710 -2.417 15.051 1.00 90.88 78 VAL A CA 1
ATOM 608 C C . VAL A 1 78 ? -20.542 -2.651 14.094 1.00 90.88 78 VAL A C 1
ATOM 610 O O . VAL A 1 78 ? -20.634 -2.297 12.919 1.00 90.88 78 VAL A O 1
ATOM 613 N N . CYS A 1 79 ? -19.498 -3.334 14.568 1.00 90.38 79 CYS A N 1
ATOM 614 C CA . CYS A 1 79 ? -18.267 -3.562 13.816 1.00 90.38 79 CYS A CA 1
ATOM 615 C C . CYS A 1 79 ? -18.258 -4.901 13.073 1.00 90.38 79 CYS A C 1
ATOM 617 O O . CYS A 1 79 ? -17.662 -4.985 12.010 1.00 90.38 79 CYS A O 1
ATOM 619 N N . HIS A 1 80 ? -18.935 -5.940 13.561 1.00 90.31 80 HIS A N 1
ATOM 620 C CA . HIS A 1 80 ? -18.894 -7.277 12.958 1.00 90.31 80 HIS A CA 1
ATOM 621 C C . HIS A 1 80 ? -20.233 -7.675 12.325 1.00 90.31 80 HIS A C 1
ATOM 623 O O . HIS A 1 80 ? -21.314 -7.428 12.870 1.00 90.31 80 HIS A O 1
ATOM 629 N N . GLU A 1 81 ? -20.190 -8.306 11.147 1.00 89.44 81 GLU A N 1
ATOM 630 C CA . GLU A 1 81 ? -21.337 -9.015 10.561 1.00 89.44 81 GLU A CA 1
ATOM 631 C C . GLU A 1 81 ? -21.750 -10.207 11.431 1.00 89.44 81 GLU A C 1
ATOM 633 O O . GLU A 1 81 ? -22.945 -10.393 11.657 1.00 89.44 81 GLU A O 1
ATOM 638 N N . ASN A 1 82 ? -20.775 -10.977 11.926 1.00 89.25 82 ASN A N 1
ATOM 639 C CA . ASN A 1 82 ? -20.992 -12.122 12.805 1.00 89.25 82 ASN A CA 1
ATOM 640 C C . ASN A 1 82 ? -19.967 -12.119 13.959 1.00 89.25 82 ASN A C 1
ATOM 642 O O . ASN A 1 82 ? -18.889 -12.687 13.805 1.00 89.25 82 ASN A O 1
ATOM 646 N N . PRO A 1 83 ? -20.272 -11.479 15.102 1.00 87.56 83 PRO A N 1
ATOM 647 C CA . PRO A 1 83 ? -19.320 -11.354 16.208 1.00 87.56 83 PRO A CA 1
ATOM 648 C C . PRO A 1 83 ? -18.978 -12.691 16.885 1.00 87.56 83 PRO A C 1
ATOM 650 O O . PRO A 1 83 ? -17.925 -12.796 17.507 1.00 87.56 83 PRO A O 1
ATOM 653 N N . ASP A 1 84 ? -19.829 -13.712 16.751 1.00 87.88 84 ASP A N 1
ATOM 654 C CA . ASP A 1 84 ? -19.587 -15.038 17.332 1.00 87.88 84 ASP A CA 1
ATOM 655 C C . ASP A 1 84 ? -18.594 -15.874 16.500 1.00 87.88 84 ASP A C 1
ATOM 657 O O . ASP A 1 84 ? -18.005 -16.833 17.004 1.00 87.88 84 ASP A O 1
ATOM 661 N N . GLU A 1 85 ? -18.380 -15.512 15.230 1.00 85.75 85 GLU A N 1
ATOM 662 C CA . GLU A 1 85 ? -17.456 -16.187 14.311 1.00 85.75 85 GLU A CA 1
ATOM 663 C C . GLU A 1 85 ? -16.633 -15.160 13.511 1.00 85.75 85 GLU A C 1
ATOM 665 O O . GLU A 1 85 ? -16.829 -15.018 12.296 1.00 85.75 85 GLU A O 1
ATOM 670 N N . PRO A 1 86 ? -15.713 -14.428 14.169 1.00 79.69 86 PRO A N 1
ATOM 671 C CA . PRO A 1 86 ? -14.979 -13.361 13.514 1.00 79.69 86 PRO A CA 1
ATOM 672 C C . PRO A 1 86 ? -14.011 -13.901 12.460 1.00 79.69 86 PRO A C 1
ATOM 674 O O . PRO A 1 86 ? -13.308 -14.897 12.672 1.00 79.69 86 PRO A O 1
ATOM 677 N N . VAL A 1 87 ? -13.940 -13.220 11.314 1.00 82.06 87 VAL A N 1
ATOM 678 C CA . VAL A 1 87 ? -13.041 -13.614 10.225 1.00 82.06 87 VAL A CA 1
ATOM 679 C C . VAL A 1 87 ? -11.688 -12.945 10.406 1.00 82.06 87 VAL A C 1
ATOM 681 O O . VAL A 1 87 ? -11.526 -11.741 10.225 1.00 82.06 87 VAL A O 1
ATOM 684 N N . ILE A 1 88 ? -10.671 -13.757 10.689 1.00 76.56 88 ILE A N 1
ATOM 685 C CA . ILE A 1 88 ? -9.289 -13.284 10.731 1.00 76.56 88 ILE A CA 1
ATOM 686 C C . ILE A 1 88 ? -8.798 -13.103 9.295 1.00 76.56 88 ILE A C 1
ATOM 688 O O . ILE A 1 88 ? -8.614 -14.075 8.557 1.00 76.56 88 ILE A O 1
ATOM 692 N N . LEU A 1 89 ? -8.566 -11.851 8.902 1.00 74.56 89 LEU A N 1
ATOM 693 C CA . LEU A 1 89 ? -7.887 -11.551 7.647 1.00 74.56 89 LEU A CA 1
ATOM 694 C C . LEU A 1 89 ? -6.435 -12.044 7.729 1.00 74.56 89 LEU A C 1
ATOM 696 O O . LEU A 1 89 ? -5.767 -11.825 8.744 1.00 74.56 89 LEU A O 1
ATOM 700 N N . PRO A 1 90 ? -5.924 -12.733 6.695 1.00 72.50 90 PRO A N 1
ATOM 701 C CA . PRO A 1 90 ? -4.534 -13.159 6.699 1.00 72.50 90 PRO A CA 1
ATOM 702 C C . PRO A 1 90 ? -3.610 -11.942 6.701 1.00 72.50 90 PRO A C 1
ATOM 704 O O . PRO A 1 90 ? -3.901 -10.895 6.119 1.00 72.50 90 PRO A O 1
ATOM 707 N N . ARG A 1 91 ? -2.439 -12.119 7.303 1.00 76.31 91 ARG A N 1
ATOM 708 C CA . ARG A 1 91 ? -1.382 -11.116 7.231 1.00 76.31 91 ARG A CA 1
ATOM 709 C C . ARG A 1 91 ? -0.738 -11.122 5.852 1.00 76.31 91 ARG A C 1
ATOM 711 O O . ARG A 1 91 ? -0.537 -12.178 5.250 1.00 76.31 91 ARG A O 1
ATOM 718 N N . ILE A 1 92 ? -0.357 -9.937 5.393 1.00 76.69 92 ILE A N 1
ATOM 719 C CA . ILE A 1 92 ? 0.435 -9.761 4.180 1.00 76.69 92 ILE A CA 1
ATOM 720 C C . ILE A 1 92 ? 1.899 -10.013 4.554 1.00 76.69 92 ILE A C 1
ATOM 722 O O . ILE A 1 92 ? 2.615 -9.111 4.973 1.00 76.69 92 ILE A O 1
ATOM 726 N N . THR A 1 93 ? 2.339 -11.265 4.466 1.00 74.94 93 THR A N 1
ATOM 727 C CA . THR A 1 93 ? 3.690 -11.660 4.909 1.00 74.94 93 THR A CA 1
ATOM 728 C C . THR A 1 93 ? 4.722 -11.702 3.788 1.00 74.94 93 THR A C 1
ATOM 730 O O . THR A 1 93 ? 5.910 -11.798 4.072 1.00 74.94 93 THR A O 1
ATOM 733 N N . ASP A 1 94 ? 4.282 -11.670 2.531 1.00 73.44 94 ASP A N 1
ATOM 734 C CA . ASP A 1 94 ? 5.136 -11.843 1.352 1.00 73.44 94 ASP A CA 1
ATOM 735 C C . ASP A 1 94 ? 4.898 -10.708 0.351 1.00 73.44 94 ASP A C 1
ATOM 737 O O . ASP A 1 94 ? 4.327 -10.886 -0.725 1.00 73.44 94 ASP A O 1
ATOM 741 N N . TYR A 1 95 ? 5.233 -9.489 0.774 1.00 77.25 95 TYR A N 1
ATOM 742 C CA . TYR A 1 95 ? 5.018 -8.288 -0.022 1.00 77.25 95 TYR A CA 1
ATOM 743 C C . TYR A 1 95 ? 6.133 -7.270 0.211 1.00 77.25 95 TYR A C 1
ATOM 745 O O . TYR A 1 95 ? 6.328 -6.786 1.323 1.00 77.25 95 TYR A O 1
ATOM 753 N N . SER A 1 96 ? 6.864 -6.955 -0.864 1.00 79.56 96 SER A N 1
ATOM 754 C CA . SER A 1 96 ? 7.931 -5.946 -0.915 1.00 79.56 96 SER A CA 1
ATOM 755 C C . SER A 1 96 ? 8.861 -5.953 0.318 1.00 79.56 96 SER A C 1
ATOM 757 O O . SER A 1 96 ? 8.909 -4.984 1.086 1.00 79.56 96 SER A O 1
ATOM 759 N N . PRO A 1 97 ? 9.624 -7.042 0.540 1.00 77.69 97 PRO A N 1
ATOM 760 C CA . PRO A 1 97 ? 10.349 -7.276 1.793 1.00 77.69 97 PRO A CA 1
ATOM 761 C C . PRO A 1 97 ? 11.451 -6.247 2.082 1.00 77.69 97 PRO A C 1
ATOM 763 O O . PRO A 1 97 ? 11.910 -6.151 3.214 1.00 77.69 97 PRO A O 1
ATOM 766 N N . LYS A 1 98 ? 11.888 -5.459 1.090 1.00 87.12 98 LYS A N 1
ATOM 767 C CA . LYS A 1 98 ? 12.889 -4.391 1.277 1.00 87.12 98 LYS A CA 1
ATOM 768 C C . LYS A 1 98 ? 12.300 -2.980 1.325 1.00 87.12 98 LYS A C 1
ATOM 770 O O . LYS A 1 98 ? 13.054 -2.015 1.455 1.00 87.12 98 LYS A O 1
ATOM 775 N N . PHE A 1 99 ? 10.987 -2.829 1.178 1.00 91.75 99 PHE A N 1
ATOM 776 C CA . PHE A 1 99 ? 10.348 -1.518 1.214 1.00 91.75 99 PHE A CA 1
ATOM 777 C C . PHE A 1 99 ? 10.301 -0.963 2.638 1.00 91.75 99 PHE A C 1
ATOM 779 O O . PHE A 1 99 ? 9.966 -1.685 3.563 1.00 91.75 99 PHE A O 1
ATOM 786 N N . SER A 1 100 ? 10.573 0.330 2.823 1.00 93.94 100 SER A N 1
ATOM 787 C CA . SER A 1 100 ? 10.465 0.988 4.131 1.00 93.94 100 SER A CA 1
ATOM 788 C C . SER A 1 100 ? 9.476 2.142 4.079 1.00 93.94 100 SER A C 1
ATOM 790 O O . SER A 1 100 ? 9.752 3.152 3.429 1.00 93.94 100 SER A O 1
ATOM 792 N N . HIS A 1 101 ? 8.379 2.033 4.832 1.00 94.75 101 HIS A N 1
ATOM 793 C CA . HIS A 1 101 ? 7.428 3.130 5.028 1.00 94.75 101 HIS A CA 1
ATOM 794 C C . HIS A 1 101 ? 8.114 4.360 5.632 1.00 94.75 101 HIS A C 1
ATOM 796 O O . HIS A 1 101 ? 8.021 5.447 5.065 1.00 94.75 101 HIS A O 1
ATOM 802 N N . LYS A 1 102 ? 8.904 4.172 6.701 1.00 95.25 102 LYS A N 1
ATOM 803 C CA . LYS A 1 102 ? 9.673 5.238 7.362 1.00 95.25 102 LYS A CA 1
ATOM 804 C C . LYS A 1 102 ? 10.462 6.099 6.377 1.00 95.25 102 LYS A C 1
ATOM 806 O O . LYS A 1 102 ? 10.371 7.321 6.421 1.00 95.25 102 LYS A O 1
ATOM 811 N N . LEU A 1 103 ? 11.233 5.474 5.483 1.00 95.62 103 LEU A N 1
ATOM 812 C CA . LEU A 1 103 ? 12.060 6.215 4.528 1.00 95.62 103 LEU A CA 1
ATOM 813 C C . LEU A 1 103 ? 11.218 7.025 3.535 1.00 95.62 103 LEU A C 1
ATOM 815 O O . LEU A 1 103 ? 11.611 8.135 3.195 1.00 95.62 103 LEU A O 1
ATOM 819 N N . HIS A 1 104 ? 10.078 6.501 3.078 1.00 95.00 104 HIS A N 1
ATOM 820 C CA . HIS A 1 104 ? 9.209 7.212 2.133 1.00 95.00 104 HIS A CA 1
ATOM 821 C C . HIS A 1 104 ? 8.442 8.359 2.805 1.00 95.00 104 HIS A C 1
ATOM 823 O O . HIS A 1 104 ? 8.330 9.441 2.221 1.00 95.00 104 HIS A O 1
ATOM 829 N N . LEU A 1 105 ? 8.003 8.167 4.053 1.00 94.38 105 LEU A N 1
ATOM 830 C CA . LEU A 1 105 ? 7.383 9.214 4.868 1.00 94.38 105 LEU A CA 1
ATOM 831 C C . LEU A 1 105 ? 8.373 10.343 5.191 1.00 94.38 105 LEU A C 1
ATOM 833 O O . LEU A 1 105 ? 8.037 11.514 5.052 1.00 94.38 105 LEU A O 1
ATOM 837 N N . GLU A 1 106 ? 9.633 10.024 5.511 1.00 95.44 106 GLU A N 1
ATOM 838 C CA . GLU A 1 106 ? 10.700 11.022 5.722 1.00 95.44 106 GLU A CA 1
ATOM 839 C C . GLU A 1 106 ? 11.007 11.860 4.468 1.00 95.44 106 GLU A C 1
ATOM 841 O O . GLU A 1 106 ? 11.579 12.948 4.567 1.00 95.44 106 GLU A O 1
ATOM 846 N N . LYS A 1 107 ? 10.644 11.363 3.280 1.00 95.12 107 LYS A N 1
ATOM 847 C CA . LYS A 1 107 ? 10.741 12.099 2.012 1.00 95.12 107 LYS A CA 1
ATOM 848 C C . LYS A 1 107 ? 9.493 12.922 1.688 1.00 95.12 107 LYS A C 1
ATOM 850 O O . LYS A 1 107 ? 9.506 13.613 0.674 1.00 95.12 107 LYS A O 1
ATOM 855 N N . GLY A 1 108 ? 8.471 12.891 2.543 1.00 94.06 108 GLY A N 1
ATOM 856 C CA . GLY A 1 108 ? 7.225 13.633 2.362 1.00 94.06 108 GLY A CA 1
ATOM 857 C C . GLY A 1 108 ? 6.284 13.002 1.337 1.00 94.06 108 GLY A C 1
ATOM 858 O O . GLY A 1 108 ? 5.584 13.729 0.644 1.00 94.06 108 GLY A O 1
ATOM 859 N N . THR A 1 109 ? 6.310 11.673 1.188 1.00 94.88 109 THR A N 1
ATOM 860 C CA . THR A 1 109 ? 5.364 10.967 0.308 1.00 94.88 109 THR A CA 1
ATOM 861 C C . THR A 1 109 ? 4.051 10.735 1.048 1.00 94.88 109 THR A C 1
ATOM 863 O O . THR A 1 109 ? 4.058 10.095 2.099 1.00 94.88 109 THR A O 1
ATOM 866 N N . ASP A 1 110 ? 2.937 11.207 0.490 1.00 93.19 110 ASP A N 1
ATOM 867 C CA . ASP A 1 110 ? 1.607 10.978 1.061 1.00 93.19 110 ASP A CA 1
ATOM 868 C C . ASP A 1 110 ? 1.153 9.519 0.891 1.00 93.19 110 ASP A C 1
ATOM 870 O O . ASP A 1 110 ? 1.473 8.857 -0.100 1.00 93.19 110 ASP A O 1
ATOM 874 N N . CYS A 1 111 ? 0.341 9.021 1.829 1.00 92.94 111 CYS A N 1
ATOM 875 C CA . CYS A 1 111 ? -0.132 7.631 1.835 1.00 92.94 111 CYS A CA 1
ATOM 876 C C . CYS A 1 111 ? -0.889 7.257 0.547 1.00 92.94 111 CYS A C 1
ATOM 878 O O . CYS A 1 111 ? -0.686 6.175 -0.005 1.00 92.94 111 CYS A O 1
ATOM 880 N N . SER A 1 112 ? -1.730 8.168 0.044 1.00 91.38 112 SER A N 1
ATOM 881 C CA . SER A 1 112 ? -2.599 7.968 -1.128 1.00 91.38 112 SER A CA 1
ATOM 882 C C . SER A 1 112 ? -1.844 7.890 -2.458 1.00 91.38 112 SER A C 1
ATOM 884 O O . SER A 1 112 ? -2.374 7.355 -3.436 1.00 91.38 112 SER A O 1
ATOM 886 N N . VAL A 1 113 ? -0.589 8.357 -2.499 1.00 93.12 113 VAL A N 1
ATOM 887 C CA . VAL A 1 113 ? 0.287 8.195 -3.670 1.00 93.12 113 VAL A CA 1
ATOM 888 C C . VAL A 1 113 ? 0.517 6.712 -3.954 1.00 93.12 113 VAL A C 1
ATOM 890 O O . VAL A 1 113 ? 0.532 6.301 -5.112 1.00 93.12 113 VAL A O 1
ATOM 893 N N . CYS A 1 114 ? 0.663 5.908 -2.897 1.00 91.81 114 CYS A N 1
ATOM 894 C CA . CYS A 1 114 ? 0.859 4.466 -2.998 1.00 91.81 114 CYS A CA 1
ATOM 895 C C . CYS A 1 114 ? -0.452 3.687 -2.830 1.00 91.81 114 CYS A C 1
ATOM 897 O O . CYS A 1 114 ? -0.757 2.805 -3.632 1.00 91.81 114 CYS A O 1
ATOM 899 N N . HIS A 1 115 ? -1.236 4.028 -1.807 1.00 91.69 115 HIS A N 1
ATOM 900 C CA . HIS A 1 115 ? -2.504 3.384 -1.464 1.00 91.69 115 HIS A CA 1
ATOM 901 C C . HIS A 1 115 ? -3.684 4.059 -2.169 1.00 91.69 115 HIS A C 1
ATOM 903 O O . HIS A 1 115 ? -4.627 4.535 -1.541 1.00 91.69 115 HIS A O 1
ATOM 909 N N . THR A 1 116 ? -3.610 4.153 -3.494 1.00 89.12 116 THR A N 1
ATOM 910 C CA . THR A 1 116 ? -4.568 4.927 -4.288 1.00 89.12 116 THR A CA 1
ATOM 911 C C . THR A 1 116 ? -6.007 4.429 -4.115 1.00 89.12 116 THR A C 1
ATOM 913 O O . THR A 1 116 ? -6.306 3.240 -4.276 1.00 89.12 116 THR A O 1
ATOM 916 N N . GLY A 1 117 ? -6.916 5.362 -3.818 1.00 89.81 117 GLY A N 1
ATOM 917 C CA . GLY A 1 117 ? -8.349 5.111 -3.691 1.00 89.81 117 GLY A CA 1
ATOM 918 C C . GLY A 1 117 ? -8.773 4.503 -2.354 1.00 89.81 117 GLY A C 1
ATOM 919 O O . GLY A 1 117 ? -9.960 4.217 -2.190 1.00 89.81 117 GLY A O 1
ATOM 920 N N . VAL A 1 118 ? -7.847 4.312 -1.405 1.00 91.19 118 VAL A N 1
ATOM 921 C CA . VAL A 1 118 ? -8.171 3.785 -0.070 1.00 91.19 118 VAL A CA 1
ATOM 922 C C . VAL A 1 118 ? -9.119 4.719 0.680 1.00 91.19 118 VAL A C 1
ATOM 924 O O . VAL A 1 118 ? -10.045 4.265 1.342 1.00 91.19 118 VAL A O 1
ATOM 927 N N . GLU A 1 119 ? -8.972 6.029 0.494 1.00 90.12 119 GLU A N 1
ATOM 928 C CA . GLU A 1 119 ? -9.811 7.068 1.091 1.00 90.12 119 GLU A CA 1
ATOM 929 C C . GLU A 1 119 ? -11.257 7.058 0.575 1.00 90.12 119 GLU A C 1
ATOM 931 O O . GLU A 1 119 ? -12.124 7.716 1.140 1.00 90.12 119 GLU A O 1
ATOM 936 N N . GLN A 1 120 ? -11.530 6.309 -0.495 1.00 90.69 120 GLN A N 1
ATOM 937 C CA . GLN A 1 120 ? -12.870 6.121 -1.050 1.00 90.69 120 GLN A CA 1
ATOM 938 C C . GLN A 1 120 ? -13.432 4.723 -0.774 1.00 90.69 120 GLN A C 1
ATOM 940 O O . GLN A 1 120 ? -14.532 4.401 -1.226 1.00 90.69 120 GLN A O 1
ATOM 945 N N . ALA A 1 121 ? -12.699 3.880 -0.042 1.00 90.38 121 ALA A N 1
ATOM 946 C CA . ALA A 1 121 ? -13.085 2.503 0.199 1.00 90.38 121 ALA A CA 1
ATOM 947 C C . ALA A 1 121 ? -14.180 2.409 1.271 1.00 90.38 121 ALA A C 1
ATOM 949 O O . ALA A 1 121 ? -13.951 2.661 2.455 1.00 90.38 121 ALA A O 1
ATOM 950 N N . ASP A 1 122 ? -15.371 1.977 0.855 1.00 88.81 122 ASP A N 1
ATOM 951 C CA . ASP A 1 122 ? -16.510 1.753 1.753 1.00 88.81 122 ASP A CA 1
ATOM 952 C C . ASP A 1 122 ? -16.440 0.427 2.525 1.00 88.81 122 ASP A C 1
ATOM 954 O O . ASP A 1 122 ? -17.219 0.208 3.453 1.00 88.81 122 ASP A O 1
ATOM 958 N N . LYS A 1 123 ? -15.539 -0.481 2.134 1.00 84.38 123 LYS A N 1
ATOM 959 C CA . LYS A 1 123 ? -15.343 -1.786 2.775 1.00 84.38 123 LYS A CA 1
ATOM 960 C C . LYS A 1 123 ? -13.872 -2.156 2.817 1.00 84.38 123 LYS A C 1
ATOM 962 O O . LYS A 1 123 ? -13.149 -1.947 1.845 1.00 84.38 123 LYS A O 1
ATOM 967 N N . VAL A 1 124 ? -13.460 -2.800 3.902 1.00 76.88 124 VAL A N 1
ATOM 968 C CA . VAL A 1 124 ? -12.143 -3.437 4.004 1.00 76.88 124 VAL A CA 1
ATOM 969 C C . VAL A 1 124 ? -12.101 -4.767 3.248 1.00 76.88 124 VAL A C 1
ATOM 971 O O . VAL A 1 124 ? -13.100 -5.474 3.127 1.00 76.88 124 VAL A O 1
ATOM 974 N N . GLY A 1 125 ? -10.928 -5.115 2.715 1.00 65.19 125 GLY A N 1
ATOM 975 C CA . GLY A 1 125 ? -10.660 -6.405 2.066 1.00 65.19 125 GLY A CA 1
ATOM 976 C C . GLY A 1 125 ? -10.990 -6.491 0.569 1.00 65.19 125 GLY A C 1
ATOM 977 O O . GLY A 1 125 ? -10.410 -7.326 -0.125 1.00 65.19 125 GLY A O 1
ATOM 978 N N . ALA A 1 126 ? -11.844 -5.620 0.025 1.00 53.28 126 ALA A N 1
ATOM 979 C CA . ALA A 1 126 ? -12.073 -5.551 -1.419 1.00 53.28 126 ALA A CA 1
ATOM 980 C C . ALA A 1 126 ? -10.955 -4.744 -2.099 1.00 53.28 126 ALA A C 1
ATOM 982 O O . ALA A 1 126 ? -10.773 -3.572 -1.796 1.00 53.28 126 ALA A O 1
ATOM 983 N N . GLY A 1 127 ? -10.211 -5.370 -3.017 1.00 59.88 127 GLY A N 1
ATOM 984 C CA . GLY A 1 127 ? -9.228 -4.665 -3.847 1.00 59.88 127 GLY A CA 1
ATOM 985 C C . GLY A 1 127 ? -8.007 -4.135 -3.098 1.00 59.88 127 GLY A C 1
ATOM 986 O O . GLY A 1 127 ? -7.442 -3.166 -3.589 1.00 59.88 127 GLY A O 1
ATOM 987 N N . LEU A 1 128 ? -7.662 -4.758 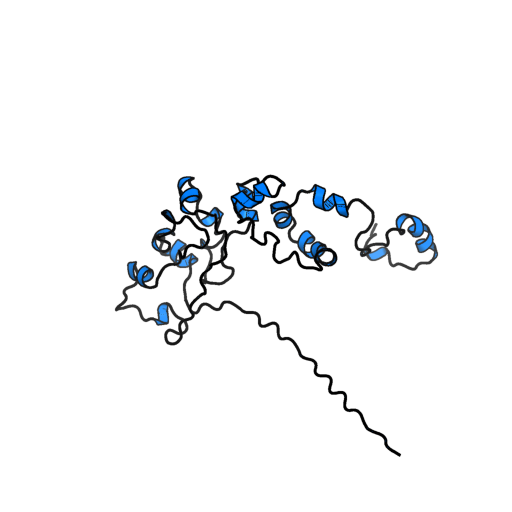-1.949 1.00 68.12 128 LEU A N 1
ATOM 988 C CA . LEU A 1 128 ? -6.475 -4.556 -1.096 1.00 68.12 128 LEU A CA 1
ATOM 989 C C . LEU A 1 128 ? -5.581 -3.469 -1.703 1.00 68.12 128 LEU A C 1
ATOM 991 O O . LEU A 1 128 ? -4.802 -3.803 -2.591 1.00 68.12 128 LEU A O 1
ATOM 995 N N . HIS A 1 129 ? -5.819 -2.198 -1.329 1.00 84.25 129 HIS A N 1
ATOM 996 C CA . HIS A 1 129 ? -5.281 -0.971 -1.952 1.00 84.25 129 HIS A CA 1
ATOM 997 C C . HIS A 1 129 ? -3.756 -0.871 -1.804 1.00 84.25 129 HIS A C 1
ATOM 999 O O . HIS A 1 129 ? -3.214 0.097 -1.284 1.00 84.25 129 HIS A O 1
ATOM 1005 N N . LEU A 1 130 ? -3.053 -1.922 -2.188 1.00 86.62 130 LEU A N 1
ATOM 1006 C CA . LEU A 1 130 ? -1.626 -2.088 -2.135 1.00 86.62 130 LEU A CA 1
ATOM 1007 C C . LEU A 1 130 ? -1.052 -1.583 -3.454 1.00 86.62 130 LEU A C 1
ATOM 1009 O O . LEU A 1 130 ? -1.622 -1.858 -4.517 1.00 86.62 130 LEU A O 1
ATOM 1013 N N . PRO A 1 131 ? 0.082 -0.875 -3.409 1.00 87.38 131 PRO A N 1
ATOM 1014 C CA . PRO A 1 131 ? 0.709 -0.382 -4.619 1.00 87.38 131 PRO A CA 1
ATOM 1015 C C . PRO A 1 131 ? 1.086 -1.536 -5.562 1.00 87.38 131 PRO A C 1
ATOM 1017 O O . PRO A 1 131 ? 1.606 -2.579 -5.162 1.00 87.38 131 PRO A O 1
ATOM 1020 N N . ALA A 1 132 ? 0.857 -1.355 -6.857 1.00 84.06 132 ALA A N 1
ATOM 1021 C CA . ALA A 1 132 ? 1.480 -2.223 -7.847 1.00 84.06 132 ALA A CA 1
ATOM 1022 C C . ALA A 1 132 ? 2.956 -1.826 -8.005 1.00 84.06 132 ALA A C 1
ATOM 1024 O O . ALA A 1 132 ? 3.353 -0.715 -7.650 1.00 84.06 132 ALA A O 1
ATOM 1025 N N . MET A 1 133 ? 3.772 -2.684 -8.622 1.00 83.88 133 MET A N 1
ATOM 1026 C CA . MET A 1 133 ? 5.148 -2.309 -8.979 1.00 83.88 133 MET A CA 1
ATOM 1027 C C . MET A 1 133 ? 5.183 -1.020 -9.819 1.00 83.88 133 MET A C 1
ATOM 1029 O O . MET A 1 133 ? 6.029 -0.159 -9.590 1.00 83.88 133 MET A O 1
ATOM 1033 N N . ALA A 1 134 ? 4.218 -0.849 -10.730 1.00 82.88 134 ALA A N 1
ATOM 1034 C CA . ALA A 1 134 ? 4.060 0.362 -11.536 1.00 82.88 134 ALA A CA 1
ATOM 1035 C C . ALA A 1 134 ? 3.988 1.642 -10.683 1.00 82.88 134 ALA A C 1
ATOM 1037 O O . ALA A 1 134 ? 4.530 2.674 -11.071 1.00 82.88 134 ALA A O 1
ATOM 1038 N N . THR A 1 135 ? 3.396 1.572 -9.487 1.00 88.50 135 THR A N 1
ATOM 1039 C CA . THR A 1 135 ? 3.327 2.700 -8.553 1.00 88.50 135 THR A CA 1
ATOM 1040 C C . THR A 1 135 ? 4.712 3.112 -8.062 1.00 88.50 135 THR A C 1
ATOM 1042 O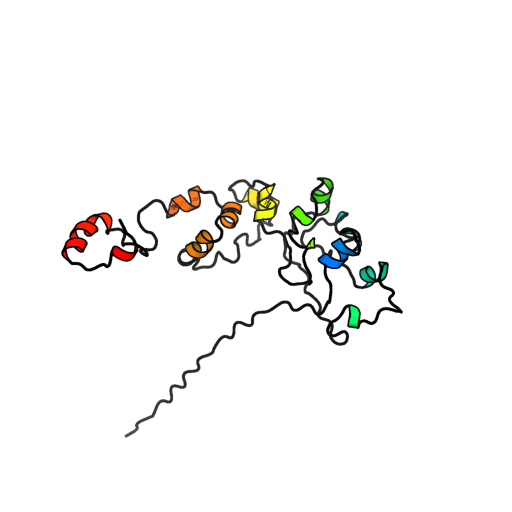 O . THR A 1 135 ? 5.021 4.301 -8.025 1.00 88.50 135 THR A O 1
ATOM 1045 N N . CYS A 1 136 ? 5.585 2.147 -7.753 1.00 88.75 136 CYS A N 1
ATOM 1046 C CA . CYS A 1 136 ? 6.979 2.419 -7.394 1.00 88.75 136 CYS A CA 1
ATOM 1047 C C . CYS A 1 136 ? 7.727 3.085 -8.560 1.00 88.75 136 CYS A C 1
ATOM 1049 O O . CYS A 1 136 ? 8.504 4.022 -8.362 1.00 88.75 136 CYS A O 1
ATOM 1051 N N . MET A 1 137 ? 7.449 2.627 -9.782 1.00 86.12 137 MET A N 1
ATOM 1052 C CA . MET A 1 137 ? 8.105 3.087 -11.007 1.00 86.12 137 MET A CA 1
ATOM 1053 C C . MET A 1 137 ? 7.732 4.519 -11.417 1.00 86.12 137 MET A C 1
ATOM 1055 O O . MET A 1 137 ? 8.455 5.134 -12.198 1.00 86.12 137 MET A O 1
ATOM 1059 N N . ASN A 1 138 ? 6.665 5.092 -10.849 1.00 87.12 138 ASN A N 1
ATOM 1060 C CA . ASN A 1 138 ? 6.321 6.503 -11.056 1.00 87.12 138 ASN A CA 1
ATOM 1061 C C . ASN A 1 138 ? 7.412 7.459 -10.543 1.00 87.12 138 ASN A C 1
ATOM 1063 O O . ASN A 1 138 ? 7.550 8.566 -11.062 1.00 87.12 138 ASN A O 1
ATOM 1067 N N . CYS A 1 139 ? 8.193 7.030 -9.544 1.00 90.69 139 CYS A N 1
ATOM 1068 C CA . CYS A 1 139 ? 9.284 7.815 -8.959 1.00 90.69 139 CYS A CA 1
ATOM 1069 C C . CYS A 1 139 ? 10.653 7.135 -9.108 1.00 90.69 139 CYS A C 1
ATOM 1071 O O . CYS A 1 139 ? 11.672 7.819 -9.213 1.00 90.69 139 CYS A O 1
ATOM 1073 N N . HIS A 1 140 ? 10.701 5.801 -9.109 1.00 88.38 140 HIS A N 1
ATOM 1074 C CA . HIS A 1 140 ? 11.943 5.037 -9.179 1.00 88.38 140 HIS A CA 1
ATOM 1075 C C . HIS A 1 140 ? 12.204 4.530 -10.596 1.00 88.38 140 HIS A C 1
ATOM 1077 O O . HIS A 1 140 ? 11.415 3.785 -11.162 1.00 88.38 140 HIS A O 1
ATOM 1083 N N . SER A 1 141 ? 13.360 4.872 -11.159 1.00 83.56 141 SER A N 1
ATOM 1084 C CA . SER A 1 141 ? 13.852 4.252 -12.391 1.00 83.56 141 SER A CA 1
ATOM 1085 C C . SER A 1 141 ? 14.877 3.178 -12.043 1.00 83.56 141 SER A C 1
ATOM 1087 O O . SER A 1 141 ? 15.876 3.472 -11.384 1.00 83.56 141 SER A O 1
ATOM 1089 N N . VAL A 1 142 ? 14.649 1.942 -12.491 1.00 78.44 142 VAL A N 1
ATOM 1090 C CA . VAL A 1 142 ? 15.599 0.838 -12.302 1.00 78.44 142 VAL A CA 1
ATOM 1091 C C . VAL A 1 142 ? 16.391 0.582 -13.588 1.00 78.44 142 VAL A C 1
ATOM 1093 O O . VAL A 1 142 ? 15.824 0.641 -14.678 1.00 78.44 142 VAL A O 1
ATOM 1096 N N . PRO A 1 143 ? 17.703 0.305 -13.501 1.00 72.62 143 PRO A N 1
ATOM 1097 C CA . PRO A 1 143 ? 18.475 -0.166 -14.646 1.00 72.62 143 PRO A CA 1
ATOM 1098 C C . PRO A 1 143 ? 17.910 -1.473 -15.223 1.00 72.62 143 PRO A C 1
ATOM 1100 O O . PRO A 1 143 ? 17.503 -2.347 -14.462 1.00 72.62 143 PRO A O 1
ATOM 1103 N N . GLU A 1 144 ? 17.997 -1.658 -16.545 1.00 70.81 144 GLU A N 1
ATOM 1104 C CA . GLU A 1 144 ? 17.633 -2.896 -17.270 1.00 70.81 144 GLU A CA 1
ATOM 1105 C C . GLU A 1 144 ? 18.645 -4.037 -17.050 1.00 70.81 144 GLU A C 1
ATOM 1107 O O . GLU A 1 144 ? 19.114 -4.710 -17.968 1.00 70.81 144 GLU A O 1
ATOM 1112 N N . ASN A 1 145 ? 19.061 -4.239 -15.808 1.00 75.75 145 ASN A N 1
ATOM 1113 C CA . ASN A 1 145 ? 19.899 -5.353 -15.409 1.00 75.75 145 ASN A CA 1
ATOM 1114 C C . ASN A 1 145 ? 19.407 -5.910 -14.074 1.00 75.75 145 ASN A C 1
ATOM 1116 O O . ASN A 1 145 ? 18.704 -5.246 -13.315 1.00 75.75 145 ASN A O 1
ATOM 1120 N N . LYS A 1 146 ? 19.808 -7.148 -13.775 1.00 74.44 146 LYS A N 1
ATOM 1121 C CA . LYS A 1 146 ? 19.363 -7.848 -12.563 1.00 74.44 146 LYS A CA 1
ATOM 1122 C C . LYS A 1 146 ? 19.722 -7.102 -11.273 1.00 74.44 146 LYS A C 1
ATOM 1124 O O . LYS A 1 146 ? 18.972 -7.180 -10.307 1.00 74.44 146 LYS A O 1
ATOM 1129 N N . GLU A 1 147 ? 20.823 -6.349 -11.268 1.00 79.56 147 GLU A N 1
ATOM 1130 C CA . GLU A 1 147 ? 21.256 -5.578 -10.095 1.00 79.56 147 GLU A CA 1
ATOM 1131 C C . GLU A 1 147 ? 20.286 -4.438 -9.759 1.00 79.56 147 GLU A C 1
ATOM 1133 O O . GLU A 1 147 ? 20.086 -4.126 -8.586 1.00 79.56 147 GLU A O 1
ATOM 1138 N N . GLY A 1 148 ? 19.637 -3.845 -10.768 1.00 82.69 148 GLY A N 1
ATOM 1139 C CA . GLY A 1 148 ? 18.572 -2.862 -10.572 1.00 82.69 148 GLY A CA 1
ATOM 1140 C C . GLY A 1 148 ? 17.398 -3.434 -9.778 1.00 82.69 148 GLY A C 1
ATOM 1141 O O . GLY A 1 148 ? 16.937 -2.819 -8.820 1.00 82.69 148 GLY A O 1
ATOM 1142 N N . CYS A 1 149 ? 16.978 -4.654 -10.116 1.00 82.25 149 CYS A N 1
ATOM 1143 C CA . CYS A 1 149 ? 15.861 -5.339 -9.466 1.00 82.25 149 CYS A CA 1
ATOM 1144 C C . CYS A 1 149 ? 16.147 -5.632 -7.984 1.00 82.25 149 CYS A C 1
ATOM 1146 O O . CYS A 1 149 ? 15.260 -5.514 -7.138 1.00 82.25 149 CYS A O 1
ATOM 1148 N N . TYR A 1 150 ? 17.395 -5.972 -7.643 1.00 85.06 150 TYR A N 1
ATOM 1149 C CA . TYR A 1 150 ? 17.772 -6.361 -6.279 1.00 85.06 150 TYR A CA 1
ATOM 1150 C C . TYR A 1 150 ? 17.844 -5.204 -5.279 1.00 85.06 150 TYR A C 1
ATOM 1152 O O . TYR A 1 150 ? 18.044 -5.436 -4.081 1.00 85.06 150 TYR A O 1
ATOM 1160 N N . GLN A 1 151 ? 17.648 -3.966 -5.736 1.00 83.50 151 GLN A N 1
ATOM 1161 C CA . GLN A 1 151 ? 17.459 -2.825 -4.841 1.00 83.50 151 GLN A CA 1
ATOM 1162 C C . GLN A 1 151 ? 16.159 -2.962 -4.035 1.00 83.50 151 GLN A C 1
ATOM 1164 O O . GLN A 1 151 ? 16.129 -2.586 -2.866 1.00 83.50 151 GLN A O 1
ATOM 1169 N N . CYS A 1 152 ? 15.128 -3.574 -4.628 1.00 85.12 152 CYS A N 1
ATOM 1170 C CA . CYS A 1 152 ? 13.817 -3.768 -4.004 1.00 85.12 152 CYS A CA 1
ATOM 1171 C C . CYS A 1 152 ? 13.491 -5.249 -3.748 1.00 85.12 152 CYS A C 1
ATOM 1173 O O . CYS A 1 152 ? 12.853 -5.569 -2.750 1.00 85.12 152 CYS A O 1
ATOM 1175 N N . HIS A 1 153 ? 13.980 -6.159 -4.591 1.00 84.50 153 HIS A N 1
ATOM 1176 C CA . HIS A 1 153 ? 13.750 -7.601 -4.467 1.00 84.50 153 HIS A CA 1
ATOM 1177 C C . HIS A 1 153 ? 14.930 -8.321 -3.806 1.00 84.50 153 HIS A C 1
ATOM 1179 O O . HIS A 1 153 ? 16.085 -7.894 -3.911 1.00 84.50 153 HIS A O 1
ATOM 1185 N N . GLU A 1 154 ? 14.684 -9.435 -3.124 1.00 82.75 154 GLU A N 1
ATOM 1186 C CA . GLU A 1 154 ? 15.742 -10.382 -2.778 1.00 82.75 154 GLU A CA 1
ATOM 1187 C C . GLU A 1 154 ? 16.187 -11.164 -4.021 1.00 82.75 154 GLU A C 1
ATOM 1189 O O . GLU A 1 154 ? 15.435 -11.376 -4.968 1.00 82.75 154 GLU A O 1
ATOM 1194 N N . SER A 1 155 ? 17.438 -11.626 -4.036 1.00 74.62 155 SER A N 1
ATOM 1195 C CA . SER A 1 155 ? 18.003 -12.327 -5.200 1.00 74.62 155 SER A CA 1
ATOM 1196 C C . SER A 1 155 ? 17.356 -13.683 -5.496 1.00 74.62 155 SER A C 1
ATOM 1198 O O . SER A 1 155 ? 17.542 -14.233 -6.580 1.00 74.62 155 SER A O 1
ATOM 1200 N N . LYS A 1 156 ? 16.621 -14.230 -4.526 1.00 74.25 156 LYS A N 1
ATOM 1201 C CA . LYS A 1 156 ? 15.856 -15.476 -4.636 1.00 74.25 156 LYS A CA 1
ATOM 1202 C C . LYS A 1 156 ? 14.383 -15.245 -4.990 1.00 74.25 156 LYS A C 1
ATOM 1204 O O . LYS A 1 156 ? 13.673 -16.232 -5.166 1.00 74.25 156 LYS A O 1
ATOM 1209 N N . ASP A 1 157 ? 13.926 -13.993 -5.052 1.00 73.50 157 ASP A N 1
ATOM 1210 C CA . ASP A 1 157 ? 12.521 -13.688 -5.310 1.00 73.50 157 ASP A CA 1
ATOM 1211 C C . ASP A 1 157 ? 12.149 -14.061 -6.744 1.00 73.50 157 ASP A C 1
ATOM 1213 O O . ASP A 1 157 ? 12.917 -13.855 -7.691 1.00 73.50 157 ASP A O 1
ATOM 1217 N N . ASN A 1 158 ? 10.932 -14.575 -6.916 1.00 71.81 158 ASN A N 1
ATOM 1218 C CA . ASN A 1 158 ? 10.349 -14.694 -8.240 1.00 71.81 158 ASN A CA 1
ATOM 1219 C C . ASN A 1 158 ? 9.857 -13.313 -8.689 1.00 71.81 158 ASN A C 1
ATOM 1221 O O . ASN A 1 158 ? 8.730 -12.923 -8.405 1.00 71.81 158 ASN A O 1
ATOM 1225 N N . VAL A 1 159 ? 10.717 -12.580 -9.392 1.00 76.31 159 VAL A N 1
ATOM 1226 C CA . VAL A 1 159 ? 10.408 -11.244 -9.936 1.00 76.31 159 VAL A CA 1
ATOM 1227 C C . VAL A 1 159 ? 9.455 -11.278 -11.137 1.00 76.31 159 VAL A C 1
ATOM 1229 O O . VAL A 1 159 ? 9.092 -10.229 -11.660 1.00 76.31 159 VAL A O 1
ATOM 1232 N N . LEU A 1 160 ? 9.070 -12.470 -11.601 1.00 76.12 160 LEU A N 1
ATOM 1233 C CA . LEU A 1 160 ? 8.108 -12.626 -12.684 1.00 76.12 160 LEU A CA 1
ATOM 1234 C C . LEU A 1 160 ? 6.681 -12.401 -12.158 1.00 76.12 160 LEU A C 1
ATOM 1236 O O . LEU A 1 160 ? 6.275 -13.097 -11.220 1.00 76.12 160 LEU A O 1
ATOM 1240 N N . PRO A 1 161 ? 5.905 -11.485 -12.769 1.00 74.50 161 PRO A N 1
ATOM 1241 C CA . PRO A 1 161 ? 4.486 -11.332 -12.473 1.00 74.50 161 PRO A CA 1
ATOM 1242 C C . PRO A 1 161 ? 3.713 -12.643 -12.649 1.00 74.50 161 PRO A C 1
ATOM 1244 O O . PRO A 1 161 ? 4.096 -13.513 -13.430 1.00 74.50 161 PRO A O 1
ATOM 1247 N N . GLY A 1 162 ? 2.575 -12.772 -11.963 1.00 74.38 162 GLY A N 1
ATOM 1248 C CA . GLY A 1 162 ? 1.729 -13.969 -12.051 1.00 74.38 162 GLY A CA 1
ATOM 1249 C C . GLY A 1 162 ? 1.200 -14.268 -13.461 1.00 74.38 162 GLY A C 1
ATOM 1250 O O . GLY A 1 162 ? 0.848 -15.410 -13.743 1.00 74.38 162 GLY A O 1
ATOM 1251 N N . ASP A 1 163 ? 1.174 -13.273 -14.352 1.00 72.75 163 ASP A N 1
ATOM 1252 C CA . ASP A 1 163 ? 0.806 -13.430 -15.763 1.00 72.75 163 ASP A CA 1
ATOM 1253 C C . ASP A 1 163 ? 1.923 -14.038 -16.638 1.00 72.75 163 ASP A C 1
ATOM 1255 O O . ASP A 1 163 ? 1.630 -14.549 -17.721 1.00 72.75 163 ASP A O 1
ATOM 1259 N N . HIS A 1 164 ? 3.174 -14.088 -16.162 1.00 82.44 164 HIS A N 1
ATOM 1260 C CA . HIS A 1 164 ? 4.311 -14.716 -16.847 1.00 82.44 164 HIS A CA 1
ATOM 1261 C C . HIS A 1 164 ? 4.282 -16.245 -16.681 1.00 82.44 164 HIS A C 1
ATOM 1263 O O . HIS A 1 164 ? 5.212 -16.882 -16.180 1.00 82.44 164 HIS A O 1
ATOM 1269 N N . VAL A 1 165 ? 3.172 -16.849 -17.104 1.00 81.38 165 VAL A N 1
ATOM 1270 C CA . VAL A 1 165 ? 2.958 -18.298 -17.117 1.00 81.38 165 VAL A CA 1
ATOM 1271 C C . VAL A 1 165 ? 3.595 -18.947 -18.347 1.00 81.38 165 VAL A C 1
ATOM 1273 O O . VAL A 1 165 ? 3.985 -18.282 -19.303 1.00 81.38 165 VAL A O 1
ATOM 1276 N N . ALA A 1 166 ? 3.663 -20.280 -18.363 1.00 84.81 166 ALA A N 1
ATOM 1277 C CA . ALA A 1 166 ? 4.269 -21.036 -19.463 1.00 84.81 166 ALA A CA 1
ATOM 1278 C C . ALA A 1 166 ? 3.688 -20.700 -20.856 1.00 84.81 166 ALA A C 1
ATOM 1280 O O . ALA A 1 166 ? 4.407 -20.790 -21.849 1.00 84.81 166 ALA A O 1
ATOM 1281 N N . ASP A 1 167 ? 2.416 -20.294 -20.923 1.00 79.19 167 ASP A N 1
ATOM 1282 C CA . ASP A 1 167 ? 1.712 -19.965 -22.169 1.00 79.19 167 ASP A CA 1
ATOM 1283 C C . ASP A 1 167 ? 1.679 -18.460 -22.500 1.00 79.19 167 ASP A C 1
ATOM 1285 O O . ASP A 1 167 ? 0.960 -18.033 -23.403 1.00 79.19 167 ASP A O 1
ATOM 1289 N N . TRP A 1 168 ? 2.476 -17.648 -21.792 1.00 82.44 168 TRP A N 1
ATOM 1290 C CA . TRP A 1 168 ? 2.502 -16.185 -21.928 1.00 82.44 168 TRP A CA 1
ATOM 1291 C C . TRP A 1 168 ? 2.586 -15.715 -23.390 1.00 82.44 168 TRP A C 1
ATOM 1293 O O . TRP A 1 168 ? 1.862 -14.824 -23.830 1.00 82.44 168 TRP A O 1
ATOM 1303 N N . LYS A 1 169 ? 3.413 -16.380 -24.206 1.00 79.50 169 LYS A N 1
ATOM 1304 C CA . LYS A 1 169 ? 3.607 -16.015 -25.619 1.00 79.50 169 LYS A CA 1
ATOM 1305 C C . LYS A 1 169 ? 2.311 -16.006 -26.434 1.00 79.50 169 LYS A C 1
ATOM 1307 O O . LYS A 1 169 ? 2.198 -15.183 -27.332 1.00 79.50 169 LYS A O 1
ATOM 1312 N N . HIS A 1 170 ? 1.340 -16.860 -26.116 1.00 76.12 170 HIS A N 1
ATOM 1313 C CA . HIS A 1 170 ? 0.080 -16.936 -26.859 1.00 76.12 170 HIS A CA 1
ATOM 1314 C C . HIS A 1 170 ? -1.012 -16.014 -26.301 1.00 76.12 170 HIS A C 1
ATOM 1316 O O . HIS A 1 170 ? -1.938 -15.665 -27.031 1.00 76.12 170 HIS A O 1
ATOM 1322 N N . ASN A 1 171 ? -0.931 -15.615 -25.027 1.00 76.06 171 ASN A N 1
ATOM 1323 C CA . ASN A 1 171 ? -2.014 -14.896 -24.348 1.00 76.06 171 ASN A CA 1
ATOM 1324 C C . ASN A 1 171 ? -1.670 -13.447 -23.945 1.00 76.06 171 ASN A C 1
ATOM 1326 O O . ASN A 1 171 ? -2.592 -12.675 -23.672 1.00 76.06 171 ASN A O 1
ATOM 1330 N N . HIS A 1 172 ? -0.392 -13.047 -23.978 1.00 83.88 172 HIS A N 1
ATOM 1331 C CA . HIS A 1 172 ? 0.043 -11.713 -23.549 1.00 83.88 172 HIS A CA 1
ATOM 1332 C C . HIS A 1 172 ? -0.583 -10.583 -24.370 1.00 83.88 172 HIS A C 1
ATOM 1334 O O . HIS A 1 172 ? -0.793 -9.502 -23.833 1.00 83.88 172 HIS A O 1
ATOM 1340 N N . GLY A 1 173 ? -0.932 -10.829 -25.640 1.00 81.81 173 GLY A N 1
ATOM 1341 C CA . GLY A 1 173 ? -1.536 -9.824 -26.517 1.00 81.81 173 GLY A CA 1
ATOM 1342 C C . GLY A 1 173 ? -2.840 -9.238 -25.965 1.00 81.81 173 GLY A C 1
ATOM 1343 O O . GLY A 1 173 ? -3.057 -8.040 -26.084 1.00 81.81 173 GLY A O 1
ATOM 1344 N N . MET A 1 174 ? -3.670 -10.044 -25.289 1.00 78.75 174 MET A N 1
ATOM 1345 C CA . MET A 1 174 ? -4.905 -9.539 -24.664 1.00 78.75 174 MET A CA 1
ATOM 1346 C C . MET A 1 174 ? -4.607 -8.632 -23.465 1.00 78.75 174 MET A C 1
ATOM 1348 O O . MET A 1 174 ? -5.287 -7.632 -23.265 1.00 78.75 174 MET A O 1
ATOM 1352 N N . ILE A 1 175 ? -3.573 -8.962 -22.685 1.00 78.62 175 ILE A N 1
ATOM 1353 C CA . ILE A 1 175 ? -3.136 -8.147 -21.544 1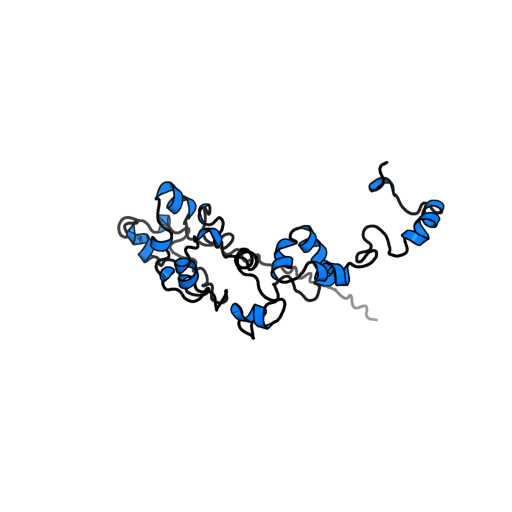.00 78.62 175 ILE A CA 1
ATOM 1354 C C . ILE A 1 175 ? -2.534 -6.840 -22.064 1.00 78.62 175 ILE A C 1
ATOM 1356 O O . ILE A 1 175 ? -2.944 -5.769 -21.630 1.00 78.62 175 ILE A O 1
ATOM 1360 N N . ALA A 1 176 ? -1.647 -6.922 -23.058 1.00 81.06 176 ALA A N 1
ATOM 1361 C CA . ALA A 1 176 ? -1.005 -5.778 -23.697 1.00 81.06 176 ALA A CA 1
ATOM 1362 C C . ALA A 1 176 ? -1.993 -4.864 -24.442 1.00 81.06 176 ALA A C 1
ATOM 1364 O O . ALA A 1 176 ? -1.735 -3.675 -24.585 1.00 81.06 176 ALA A O 1
ATOM 1365 N N . GLU A 1 177 ? -3.133 -5.365 -24.916 1.00 80.12 177 GLU A N 1
ATOM 1366 C CA . GLU A 1 177 ? -4.188 -4.506 -25.468 1.00 80.12 177 GLU A CA 1
ATOM 1367 C C . GLU A 1 177 ? -4.820 -3.627 -24.379 1.00 80.12 177 GLU A C 1
ATOM 1369 O O . GLU A 1 177 ? -5.107 -2.452 -24.606 1.00 80.12 177 GLU A O 1
ATOM 1374 N N . THR A 1 178 ? -4.996 -4.183 -23.179 1.00 79.62 178 THR A N 1
ATOM 1375 C CA . THR A 1 178 ? -5.684 -3.510 -22.070 1.00 79.62 178 THR A CA 1
ATOM 1376 C C . THR A 1 178 ? -4.766 -2.707 -21.150 1.00 79.62 178 THR A C 1
ATOM 1378 O O . THR A 1 178 ? -5.193 -1.694 -20.602 1.00 79.62 178 THR A O 1
ATOM 1381 N N . ASP A 1 179 ? -3.514 -3.131 -20.980 1.00 78.25 179 ASP A N 1
ATOM 1382 C CA . ASP A 1 179 ? -2.566 -2.540 -20.042 1.00 78.25 179 ASP A CA 1
ATOM 1383 C C . ASP A 1 179 ? -1.117 -2.729 -20.515 1.00 78.25 179 ASP A C 1
ATOM 1385 O O . ASP A 1 179 ? -0.424 -3.683 -20.172 1.00 78.25 179 ASP A O 1
ATOM 1389 N N . GLN A 1 180 ? -0.635 -1.768 -21.303 1.00 78.38 180 GLN A N 1
ATOM 1390 C CA . GLN A 1 180 ? 0.776 -1.705 -21.704 1.00 78.38 180 GLN A CA 1
ATOM 1391 C C . GLN A 1 180 ? 1.667 -1.066 -20.632 1.00 78.38 180 GLN A C 1
ATOM 1393 O O . GLN A 1 180 ? 2.893 -1.146 -20.722 1.00 78.38 180 GLN A O 1
ATOM 1398 N N . ILE A 1 181 ? 1.079 -0.357 -19.660 1.00 78.50 181 ILE A N 1
ATOM 1399 C CA . ILE A 1 181 ? 1.832 0.411 -18.662 1.00 78.50 181 ILE A CA 1
ATOM 1400 C C . ILE A 1 181 ? 2.497 -0.546 -17.674 1.00 78.50 181 ILE A C 1
ATOM 1402 O O . ILE A 1 181 ? 3.671 -0.359 -17.346 1.00 78.50 181 ILE A O 1
ATOM 1406 N N . SER A 1 182 ? 1.796 -1.599 -17.252 1.00 78.81 182 SER A N 1
ATOM 1407 C CA . SER A 1 182 ? 2.370 -2.621 -16.372 1.00 78.81 182 SER A CA 1
ATOM 1408 C C . SER A 1 182 ? 3.595 -3.294 -16.989 1.00 78.81 182 SER A C 1
ATOM 1410 O O . SER A 1 182 ? 4.620 -3.409 -16.320 1.00 78.81 182 SER A O 1
ATOM 1412 N N . CYS A 1 183 ? 3.569 -3.624 -18.285 1.00 79.94 183 CYS A N 1
ATOM 1413 C CA . CYS A 1 183 ? 4.725 -4.203 -18.977 1.00 79.94 183 CYS A CA 1
ATOM 1414 C C . CYS A 1 183 ? 5.938 -3.262 -18.959 1.00 79.94 183 CYS A C 1
ATOM 1416 O O . CYS A 1 183 ? 7.063 -3.704 -18.722 1.00 79.94 183 CYS A O 1
ATOM 1418 N N . ARG A 1 184 ? 5.712 -1.952 -19.139 1.00 79.44 184 ARG A N 1
ATOM 1419 C CA . ARG A 1 184 ? 6.771 -0.927 -19.105 1.00 79.44 184 ARG A CA 1
ATOM 1420 C C . ARG A 1 184 ? 7.397 -0.714 -17.729 1.00 79.44 184 ARG A C 1
ATOM 1422 O O . ARG A 1 184 ? 8.428 -0.057 -17.628 1.00 79.44 184 ARG A O 1
ATOM 1429 N N . SER A 1 185 ? 6.809 -1.288 -16.680 1.00 78.56 185 SER A N 1
ATOM 1430 C CA . SER A 1 185 ? 7.413 -1.288 -15.344 1.00 78.56 185 SER A CA 1
ATOM 1431 C C . SER A 1 185 ? 8.661 -2.177 -15.281 1.00 78.56 185 SER A C 1
ATOM 1433 O O . SER A 1 185 ? 9.525 -1.943 -14.440 1.00 78.56 185 SER A O 1
ATOM 1435 N N . CYS A 1 186 ? 8.779 -3.157 -16.188 1.00 78.75 186 CYS A N 1
ATOM 1436 C CA . CYS A 1 186 ? 9.898 -4.105 -16.247 1.00 78.75 186 CYS A CA 1
ATOM 1437 C C . CYS A 1 186 ? 10.618 -4.128 -17.606 1.00 78.75 186 CYS A C 1
ATOM 1439 O O . CYS A 1 186 ? 11.811 -4.423 -17.658 1.00 78.75 186 CYS A O 1
ATOM 1441 N N . HIS A 1 187 ? 9.907 -3.855 -18.702 1.00 80.25 187 HIS A N 1
ATOM 1442 C CA . HIS A 1 187 ? 10.395 -3.998 -20.074 1.00 80.25 187 HIS A CA 1
ATOM 1443 C C . HIS A 1 187 ? 10.477 -2.653 -20.799 1.00 80.25 187 HIS A C 1
ATOM 1445 O O . HIS A 1 187 ? 9.653 -1.765 -20.593 1.00 80.25 187 HIS A O 1
ATOM 1451 N N . THR A 1 188 ? 11.437 -2.515 -21.713 1.00 77.62 188 THR A N 1
ATOM 1452 C CA . THR A 1 188 ? 11.494 -1.368 -22.627 1.00 77.62 188 THR A CA 1
ATOM 1453 C C . THR A 1 188 ? 10.570 -1.528 -23.820 1.00 77.62 188 THR A C 1
ATOM 1455 O O . THR A 1 188 ? 10.173 -2.631 -24.180 1.00 77.62 188 THR A O 1
ATOM 1458 N N . GLU A 1 189 ? 10.275 -0.417 -24.495 1.00 71.44 189 GLU A N 1
ATOM 1459 C CA . GLU A 1 189 ? 9.488 -0.416 -25.734 1.00 71.44 189 GLU A CA 1
ATOM 1460 C C . GLU A 1 189 ? 10.121 -1.294 -26.830 1.00 71.44 189 GLU A C 1
ATOM 1462 O O . GLU A 1 189 ? 9.412 -1.991 -27.559 1.00 71.44 189 GLU A O 1
ATOM 1467 N N . ASN A 1 190 ? 11.457 -1.356 -26.882 1.00 78.62 190 ASN A N 1
ATOM 1468 C CA . ASN A 1 190 ? 12.170 -2.202 -27.838 1.00 78.62 190 ASN A CA 1
ATOM 1469 C C . ASN A 1 190 ? 11.881 -3.697 -27.635 1.00 78.62 190 ASN A C 1
ATOM 1471 O O . ASN A 1 190 ? 11.858 -4.432 -28.619 1.00 78.62 190 ASN A O 1
ATOM 1475 N N . TYR A 1 191 ? 11.571 -4.133 -26.408 1.00 80.19 191 TYR A N 1
ATOM 1476 C CA . TYR A 1 191 ? 11.232 -5.526 -26.107 1.00 80.19 191 TYR A CA 1
ATOM 1477 C C . TYR A 1 191 ? 10.024 -6.016 -26.915 1.00 80.19 191 TYR A C 1
ATOM 1479 O O . TYR A 1 191 ? 10.032 -7.130 -27.439 1.00 80.19 191 TYR A O 1
ATOM 1487 N N . CYS A 1 192 ? 9.004 -5.164 -27.076 1.00 78.38 192 CYS A N 1
ATOM 1488 C CA . CYS A 1 192 ? 7.857 -5.472 -27.926 1.00 78.38 192 CYS A CA 1
ATOM 1489 C C . CYS A 1 192 ? 8.310 -5.611 -29.382 1.00 78.38 192 CYS A C 1
ATOM 1491 O O . CYS A 1 192 ? 7.937 -6.558 -30.071 1.00 78.38 192 CYS A O 1
ATOM 1493 N N . THR A 1 193 ? 9.155 -4.690 -29.847 1.00 77.56 193 THR A N 1
ATOM 1494 C CA . THR A 1 193 ? 9.617 -4.683 -31.236 1.00 77.56 193 THR A CA 1
ATOM 1495 C C . THR A 1 193 ? 10.552 -5.842 -31.568 1.00 77.56 193 THR A C 1
ATOM 1497 O O . THR A 1 193 ? 10.520 -6.303 -32.695 1.00 77.56 193 THR A O 1
ATOM 1500 N N . ASP A 1 194 ? 11.315 -6.389 -30.623 1.00 77.19 194 ASP A N 1
ATOM 1501 C CA . ASP A 1 194 ? 12.220 -7.516 -30.895 1.00 77.19 194 ASP A CA 1
ATOM 1502 C C . ASP A 1 194 ? 11.478 -8.766 -31.391 1.00 77.19 194 ASP A C 1
ATOM 1504 O O . ASP A 1 194 ? 12.017 -9.546 -32.175 1.00 77.19 194 ASP A O 1
ATOM 1508 N N . CYS A 1 195 ? 10.228 -8.953 -30.953 1.00 72.75 195 CYS A N 1
ATOM 1509 C CA . CYS A 1 195 ? 9.358 -10.014 -31.459 1.00 72.75 195 CYS A CA 1
ATOM 1510 C C . CYS A 1 195 ? 8.386 -9.501 -32.530 1.00 72.75 195 CYS A C 1
ATOM 1512 O O . CYS A 1 195 ? 8.201 -10.176 -33.539 1.00 72.75 195 CYS A O 1
ATOM 1514 N N . HIS A 1 196 ? 7.790 -8.316 -32.348 1.00 75.81 196 HIS A N 1
ATOM 1515 C CA . HIS A 1 196 ? 6.808 -7.734 -33.275 1.00 75.81 196 HIS A CA 1
ATOM 1516 C C . HIS A 1 196 ? 7.427 -7.033 -34.502 1.00 75.81 196 HIS A C 1
ATOM 1518 O O . HIS A 1 196 ? 6.695 -6.486 -35.326 1.00 75.81 196 HIS A O 1
ATOM 1524 N N . GLN A 1 197 ? 8.754 -7.049 -34.673 1.00 68.25 197 GLN A N 1
ATOM 1525 C CA . GLN A 1 197 ? 9.418 -6.633 -35.913 1.00 68.25 197 GLN A CA 1
ATOM 1526 C C . GLN A 1 197 ? 9.175 -7.684 -37.005 1.00 68.25 197 GLN A C 1
ATOM 1528 O O . GLN A 1 197 ? 9.929 -8.642 -37.157 1.00 68.25 197 GLN A O 1
ATOM 1533 N N . GLY A 1 198 ? 8.109 -7.496 -37.784 1.00 62.69 198 GLY A N 1
ATOM 1534 C CA . GLY A 1 198 ? 7.743 -8.362 -38.909 1.00 62.69 198 GLY A CA 1
ATOM 1535 C C . GLY A 1 198 ? 6.230 -8.464 -39.114 1.00 62.69 198 GLY A C 1
ATOM 1536 O O . GLY A 1 198 ? 5.446 -7.968 -38.308 1.00 62.69 198 GLY A O 1
ATOM 1537 N N . GLU A 1 199 ? 5.804 -9.086 -40.218 1.00 52.09 199 GLU A N 1
ATOM 1538 C CA . GLU A 1 199 ? 4.385 -9.207 -40.576 1.00 52.09 199 GLU A CA 1
ATOM 1539 C C . GLU A 1 199 ? 3.709 -10.389 -39.845 1.00 52.09 199 GLU A C 1
ATOM 1541 O O . GLU A 1 199 ? 4.097 -11.540 -40.025 1.00 52.09 199 GLU A O 1
ATOM 1546 N N . ASN A 1 200 ? 2.658 -10.089 -39.068 1.00 53.38 200 ASN A N 1
ATOM 1547 C CA . ASN A 1 200 ? 1.634 -11.010 -38.538 1.00 53.38 200 ASN A CA 1
ATOM 1548 C C . ASN A 1 200 ? 2.090 -12.130 -37.581 1.00 53.38 200 ASN A C 1
ATOM 1550 O O . ASN A 1 200 ? 2.116 -13.304 -37.942 1.00 53.38 200 ASN A O 1
ATOM 1554 N N . LEU A 1 201 ? 2.299 -11.801 -36.302 1.00 59.09 201 LEU A N 1
ATOM 1555 C CA . LEU A 1 201 ? 2.552 -12.810 -35.260 1.00 59.09 201 LEU A CA 1
ATOM 1556 C C . LEU A 1 201 ? 1.328 -13.672 -34.888 1.00 59.09 201 LEU A C 1
ATOM 1558 O O . LEU A 1 201 ? 1.504 -14.780 -34.386 1.00 59.09 201 LEU A O 1
ATOM 1562 N N . ASP A 1 202 ? 0.104 -13.220 -35.182 1.00 56.75 202 ASP A N 1
ATOM 1563 C CA . ASP A 1 202 ? -1.118 -13.893 -34.714 1.00 56.75 202 ASP A CA 1
ATOM 1564 C C . ASP A 1 202 ? -2.029 -14.395 -35.845 1.00 56.75 202 ASP A C 1
ATOM 1566 O O . ASP A 1 202 ? -3.050 -15.022 -35.566 1.00 56.75 202 ASP A O 1
ATOM 1570 N N . ASN A 1 203 ? -1.738 -14.076 -37.112 1.00 52.94 203 ASN A N 1
ATOM 1571 C CA . ASN A 1 203 ? -2.599 -14.380 -38.269 1.00 52.94 203 ASN A CA 1
ATOM 1572 C C . ASN A 1 203 ? -4.097 -14.014 -38.105 1.00 52.94 203 ASN A C 1
ATOM 1574 O O . ASN A 1 203 ? -4.938 -14.537 -38.835 1.00 52.94 203 ASN A O 1
ATOM 1578 N N . ARG A 1 204 ? -4.477 -13.133 -37.165 1.00 51.38 204 ARG A N 1
ATOM 1579 C CA . ARG A 1 204 ? -5.903 -12.844 -36.898 1.00 51.38 204 ARG A CA 1
ATOM 1580 C C . ARG A 1 204 ? -6.558 -11.999 -37.982 1.00 51.38 204 ARG A C 1
ATOM 1582 O O . ARG A 1 204 ? -7.759 -12.121 -38.190 1.00 51.38 204 ARG A O 1
ATOM 1589 N N . ALA A 1 205 ? -5.780 -11.153 -38.655 1.00 50.84 205 ALA A N 1
ATOM 1590 C CA . ALA A 1 205 ? -6.265 -10.339 -39.764 1.00 50.84 205 ALA A CA 1
ATOM 1591 C C . ALA A 1 205 ? -5.953 -10.998 -41.112 1.00 50.84 205 ALA A C 1
ATOM 1593 O O . ALA A 1 205 ? -6.857 -11.184 -41.915 1.00 50.84 205 ALA A O 1
ATOM 1594 N N . HIS A 1 206 ? -4.696 -11.392 -41.343 1.00 54.91 206 HIS A N 1
ATOM 1595 C CA . HIS A 1 206 ? -4.261 -12.061 -42.569 1.00 54.91 206 HIS A CA 1
ATOM 1596 C C . HIS A 1 206 ? -3.022 -12.946 -42.309 1.00 54.91 206 HIS A C 1
ATOM 1598 O O . HIS A 1 206 ? -2.268 -12.645 -41.381 1.00 54.91 206 HIS A O 1
ATOM 1604 N N . PRO A 1 207 ? -2.779 -14.010 -43.104 1.00 60.66 207 PRO A N 1
ATOM 1605 C CA . PRO A 1 207 ? -1.530 -14.777 -43.052 1.00 60.66 207 PRO A CA 1
ATOM 1606 C C . PRO A 1 207 ? -0.321 -13.938 -43.505 1.00 60.66 207 PRO A C 1
ATOM 1608 O O . PRO A 1 207 ? -0.477 -12.951 -44.223 1.00 60.66 207 PRO A O 1
ATOM 1611 N N . ALA A 1 208 ? 0.896 -14.313 -43.105 1.00 60.25 208 ALA A N 1
ATOM 1612 C CA . ALA A 1 208 ? 2.122 -13.565 -43.419 1.00 60.25 208 ALA A CA 1
ATOM 1613 C C . ALA A 1 208 ? 2.371 -13.397 -44.936 1.00 60.25 208 ALA A C 1
ATOM 1615 O O . ALA A 1 208 ? 2.834 -12.361 -45.395 1.00 60.25 208 ALA A O 1
ATOM 1616 N N . GLU A 1 209 ? 1.997 -14.380 -45.752 1.00 63.97 209 GLU A N 1
ATOM 1617 C CA . GLU A 1 209 ? 2.095 -14.330 -47.214 1.00 63.97 209 GLU A CA 1
ATOM 1618 C C . GLU A 1 209 ? 0.939 -13.576 -47.892 1.00 63.97 209 GLU A C 1
ATOM 1620 O O . GLU A 1 209 ? 0.865 -13.519 -49.127 1.00 63.97 209 GLU A O 1
ATOM 1625 N N . PHE A 1 210 ? 0.017 -12.997 -47.118 1.00 66.69 210 PHE A N 1
ATOM 1626 C CA . PHE A 1 210 ? -1.151 -12.318 -47.664 1.00 66.69 210 PHE A CA 1
ATOM 1627 C C . PHE A 1 210 ? -0.772 -11.135 -48.538 1.00 66.69 210 PHE A C 1
ATOM 1629 O O . PHE A 1 210 ? -1.361 -10.979 -49.593 1.00 66.69 210 PHE A O 1
ATOM 1636 N N . ILE A 1 211 ? 0.250 -10.342 -48.210 1.00 63.09 211 ILE A N 1
ATOM 1637 C CA . ILE A 1 211 ? 0.616 -9.202 -49.067 1.00 63.09 211 ILE A CA 1
ATOM 1638 C C . ILE A 1 211 ? 1.039 -9.6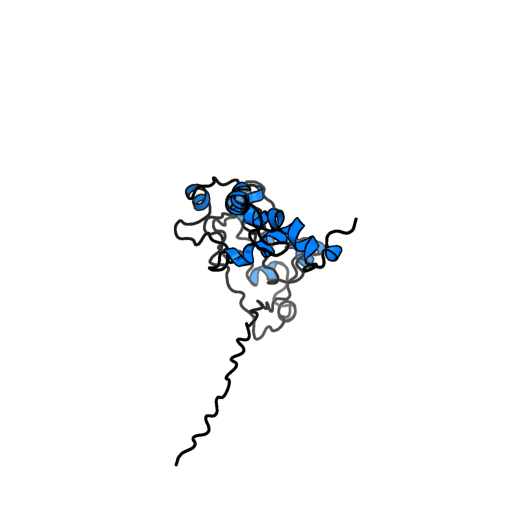30 -50.486 1.00 63.09 211 ILE A C 1
ATOM 1640 O O . ILE A 1 211 ? 0.837 -8.897 -51.454 1.00 63.09 211 ILE A O 1
ATOM 1644 N N . ILE A 1 212 ? 1.552 -10.855 -50.625 1.00 66.62 212 ILE A N 1
ATOM 1645 C CA . ILE A 1 212 ? 1.969 -11.448 -51.901 1.00 66.62 212 ILE A CA 1
ATOM 1646 C C . ILE A 1 212 ? 0.780 -12.137 -52.591 1.00 66.62 212 ILE A C 1
ATOM 1648 O O . ILE A 1 212 ? 0.637 -12.071 -53.813 1.00 66.62 212 ILE A O 1
ATOM 1652 N N . THR A 1 213 ? -0.099 -12.778 -51.817 1.00 65.25 213 THR A N 1
ATOM 1653 C CA . THR A 1 213 ? -1.229 -13.580 -52.320 1.00 65.25 213 THR A CA 1
ATOM 1654 C C . THR A 1 213 ? -2.555 -12.819 -52.407 1.00 65.25 213 THR A C 1
ATOM 1656 O O . THR A 1 213 ? -3.466 -13.303 -53.070 1.00 65.25 213 THR A O 1
ATOM 1659 N N . HIS A 1 214 ? -2.654 -11.607 -51.849 1.00 68.19 214 HIS A N 1
ATOM 1660 C CA . HIS A 1 214 ? -3.861 -10.765 -51.779 1.00 68.19 214 HIS A CA 1
ATOM 1661 C C . HIS A 1 214 ? -4.460 -10.489 -53.163 1.00 68.19 214 HIS A C 1
ATOM 1663 O O . HIS A 1 214 ? -5.671 -10.547 -53.375 1.00 68.19 214 HIS A O 1
ATOM 1669 N N . SER A 1 215 ? -3.589 -10.244 -54.144 1.00 65.31 215 SER A N 1
ATOM 1670 C CA . SER A 1 215 ? -3.995 -10.063 -55.541 1.00 65.31 215 SER A CA 1
ATOM 1671 C C . SER A 1 215 ? -4.573 -11.345 -56.162 1.00 65.31 215 SER A C 1
ATOM 1673 O O . SER A 1 215 ? -5.468 -11.282 -57.007 1.00 65.31 215 SER A O 1
ATOM 1675 N N . LEU A 1 216 ? -4.107 -12.515 -55.717 1.00 65.25 216 LEU A N 1
ATOM 1676 C CA . LEU A 1 216 ? -4.590 -13.814 -56.169 1.00 65.25 216 LEU A CA 1
ATOM 1677 C C . LEU A 1 216 ? -5.929 -14.156 -55.504 1.00 65.25 216 LEU A C 1
ATOM 1679 O O . LEU A 1 216 ? -6.858 -14.552 -56.203 1.00 65.25 216 LEU A O 1
ATOM 1683 N N . SER A 1 217 ? -6.078 -13.918 -54.198 1.00 59.31 217 SER A N 1
ATOM 1684 C CA . SER A 1 217 ? -7.318 -14.166 -53.444 1.00 59.31 217 SER A CA 1
ATOM 1685 C C . SER A 1 217 ? -8.483 -13.260 -53.868 1.00 59.31 217 SER A C 1
ATOM 1687 O O . SER A 1 217 ? -9.629 -13.714 -53.846 1.00 59.31 217 SER A O 1
ATOM 1689 N N . TYR A 1 218 ? -8.222 -12.059 -54.409 1.00 53.12 218 TYR A N 1
ATOM 1690 C CA . TYR A 1 218 ? -9.234 -11.255 -55.124 1.00 53.12 218 TYR A CA 1
ATOM 1691 C C . TYR A 1 218 ? -9.867 -12.019 -56.300 1.00 53.12 218 TYR A C 1
ATOM 1693 O O . TYR A 1 218 ? -11.064 -11.902 -56.573 1.00 53.12 218 TYR A O 1
ATOM 1701 N N . THR A 1 219 ? -9.068 -12.841 -56.982 1.00 55.25 219 THR A N 1
ATOM 1702 C CA . THR A 1 219 ? -9.500 -13.608 -58.157 1.00 55.25 219 THR A CA 1
ATOM 1703 C C . THR A 1 219 ? -10.336 -14.830 -57.758 1.00 55.25 219 THR A C 1
ATOM 1705 O O . THR A 1 219 ? -11.225 -15.230 -58.509 1.00 55.25 219 THR A O 1
ATOM 1708 N N . VAL A 1 220 ? -10.097 -15.396 -56.567 1.00 58.81 220 VAL A N 1
ATOM 1709 C CA . VAL A 1 220 ? -10.765 -16.619 -56.074 1.00 58.81 220 VAL A CA 1
ATOM 1710 C C . VAL A 1 220 ? -11.952 -16.324 -55.133 1.00 58.81 220 VAL A C 1
ATOM 1712 O O . VAL A 1 220 ? -12.720 -17.228 -54.824 1.00 58.81 220 VAL A O 1
ATOM 1715 N N . ARG A 1 221 ? -12.182 -15.057 -54.738 1.00 57.41 221 ARG A N 1
ATOM 1716 C CA . ARG A 1 221 ? -13.291 -14.618 -53.852 1.00 57.41 221 ARG A CA 1
ATOM 1717 C C . ARG A 1 221 ? -13.398 -15.424 -52.545 1.00 57.41 221 ARG A C 1
ATOM 1719 O O . ARG A 1 221 ? -14.496 -15.675 -52.057 1.00 57.41 221 ARG A O 1
ATOM 1726 N N . GLU A 1 222 ? -12.269 -15.833 -51.980 1.00 56.59 222 GLU A N 1
ATOM 1727 C CA . GLU A 1 222 ? -12.243 -16.679 -50.777 1.00 56.59 222 GLU A CA 1
ATOM 1728 C C . GLU A 1 222 ? -12.468 -15.900 -49.468 1.00 56.59 222 GLU A C 1
ATOM 1730 O O . GLU A 1 222 ? -12.658 -16.514 -48.420 1.00 56.59 222 GLU A O 1
ATOM 1735 N N . SER A 1 223 ? -12.477 -14.562 -49.497 1.00 60.84 223 SER A N 1
ATOM 1736 C CA . SER A 1 223 ? -12.504 -13.726 -48.287 1.00 60.84 223 SER A CA 1
ATOM 1737 C C . SER A 1 223 ? -13.521 -12.585 -48.389 1.00 60.84 223 SER A C 1
ATOM 1739 O O . SER A 1 223 ? -13.603 -11.907 -49.414 1.00 60.84 223 SER A O 1
ATOM 1741 N N . ASP A 1 224 ? -14.280 -12.346 -47.315 1.00 60.31 224 ASP A N 1
ATOM 1742 C CA . ASP A 1 224 ? -15.195 -11.204 -47.199 1.00 60.31 224 ASP A CA 1
ATOM 1743 C C . ASP A 1 224 ? -14.465 -9.972 -46.636 1.00 60.31 224 ASP A C 1
ATOM 1745 O O . ASP A 1 224 ? -14.439 -9.715 -45.430 1.00 60.31 224 ASP A O 1
ATOM 1749 N N . CYS A 1 225 ? -13.840 -9.213 -47.541 1.00 63.56 225 CYS A N 1
ATOM 1750 C CA . CYS A 1 225 ? -12.994 -8.055 -47.228 1.00 63.56 225 CYS A CA 1
ATOM 1751 C C . CYS A 1 225 ? -13.778 -6.820 -46.739 1.00 63.56 225 CYS A C 1
ATOM 1753 O O . CYS A 1 225 ? -13.186 -5.838 -46.284 1.00 63.56 225 CYS A O 1
ATOM 1755 N N . SER A 1 226 ? -15.110 -6.846 -46.852 1.00 60.75 226 SER A N 1
ATOM 1756 C CA . SER A 1 226 ? -15.984 -5.692 -46.600 1.00 60.75 226 SER A CA 1
ATOM 1757 C C . SER A 1 226 ? -16.138 -5.341 -45.115 1.00 60.75 226 SER A C 1
ATOM 1759 O O . SER A 1 226 ? -16.510 -4.218 -44.770 1.00 60.75 226 SER A O 1
ATOM 1761 N N . ASN A 1 227 ? -15.780 -6.272 -44.229 1.00 54.47 227 ASN A N 1
ATOM 1762 C CA . ASN A 1 227 ? -15.830 -6.080 -42.782 1.00 54.47 227 ASN A CA 1
ATOM 1763 C C . ASN A 1 227 ? -14.736 -5.132 -42.253 1.00 54.47 227 ASN A C 1
ATOM 1765 O O . ASN A 1 227 ? -14.880 -4.601 -41.154 1.00 54.47 227 ASN A O 1
ATOM 1769 N N . CYS A 1 228 ? -13.662 -4.893 -43.022 1.00 51.31 228 CYS A N 1
ATOM 1770 C CA . CYS A 1 228 ? -12.526 -4.061 -42.595 1.00 51.31 228 CYS A CA 1
ATOM 1771 C C . CYS A 1 228 ? -12.095 -3.001 -43.627 1.00 51.31 228 CYS A C 1
ATOM 1773 O O . CYS A 1 228 ? -11.511 -1.994 -43.239 1.00 51.31 228 CYS A O 1
ATOM 1775 N N . HIS A 1 229 ? -12.409 -3.174 -44.917 1.00 64.25 229 HIS A N 1
ATOM 1776 C CA . HIS A 1 229 ? -12.167 -2.172 -45.963 1.00 64.25 229 HIS A CA 1
ATOM 1777 C C . HIS A 1 229 ? -13.476 -1.531 -46.427 1.00 64.25 229 HIS A C 1
ATOM 1779 O O . HIS A 1 229 ? -13.942 -1.759 -47.545 1.00 64.25 229 HIS A O 1
ATOM 1785 N N . GLN A 1 230 ? -14.073 -0.723 -45.553 1.00 50.88 230 GLN A N 1
ATOM 1786 C CA . GLN A 1 230 ? -15.092 0.234 -45.976 1.00 50.88 230 GLN A CA 1
ATOM 1787 C C . GLN A 1 230 ? -14.370 1.494 -46.458 1.00 50.88 230 GLN A C 1
ATOM 1789 O O . GLN A 1 230 ? -13.520 2.032 -45.753 1.00 50.88 230 GLN A O 1
ATOM 1794 N N . SER A 1 231 ? -14.654 1.852 -47.711 1.00 48.44 231 SER A N 1
ATOM 1795 C CA . SER A 1 231 ? -14.056 2.940 -48.498 1.00 48.44 231 SER A CA 1
ATOM 1796 C C . SER A 1 231 ? -13.986 4.280 -47.781 1.00 48.44 231 SER A C 1
ATOM 1798 O O . SER A 1 231 ? -15.047 4.669 -47.238 1.00 48.44 231 SER A O 1
#

Sequence (231 aa):
MKTLSILTALFVTVLLATNIQWKSDLKFSHKFHQQEVEAECTECHAGVDTSRLGSDDLLPAMETCYNCHDEEETECTVCHENPDEPVILPRITDYSPKFSHKLHLEKGTDCSVCHTGVEQADKVGAGLHLPAMATCMNCHSVPENKEGCYQCHESKDNVLPGDHVADWKHNHGMIAETDQISCRSCHTENYCTDCHQGENLDNRAHPAEFIITHSLSYTVRESDCSNCHQS

Foldseek 3Di:
DDDDDDPPDPPPPPPPPPPPQQDAQFQDALQCCCPVVVDDPCLQQVCLQVFQFPQDPRGGDPVSVCVPDPPVPDDPVVTGNDSVDGDDDDGSRPPQGRHHSNVCVVVVDDPCLAQPCSNVGSDPRPPRSGGDLLSVVVPDDFDLDPVSVVNRDPPPDPPDPPCPDPCNLVPVVVVCVVDVSSVVSRDDPVVCCVVVVAPDPPCPPHDRCCVVCVVVCVVVVPDDCCVPDDD

InterPro domains:
  IPR036280 Multiheme cytochrome superfamily [SSF48695] (5-230)